Protein AF-A0A1V4RAR6-F1 (afdb_monomer)

Secondary structure (DSSP, 8-state):
-HHHHHHHHHHHHHTT--PPEEEEE-HHHHHHS--TTSSS--GGGG-B---SSTTSS---TTS---SSSS------TTHHHHHHHHHHHHHTT-HHHHHHHHHHTT-SEEEEEEEETTTS-EEEEEEEPPEEEEEE-TTSS-SSS-EEEE-SS---EEEEETT--EEEEEEES-TTTTTTHHHHHHHHHHHTTEEEEEE-SB-TTSSB--SSS--GGGBSS-TTT-SS-HHHHHHHHHHHHHHHHHSS--EEEEEE---SSGGGTTS-S-EEEE---SS-PPP-S--EEEEEEESSSS-EEEEEEEE-------------

Mean predicted aligned error: 9.09 Å

Solvent-accessible surface area (backbone atoms only — not comparable to full-atom values): 18016 Å² total; per-residue (Å²): 107,73,69,56,53,52,49,53,50,51,54,54,56,64,70,65,61,82,70,67,46,75,36,61,35,36,57,66,16,31,45,71,40,75,18,89,63,41,101,67,40,23,50,64,73,25,41,9,29,29,63,69,50,91,82,72,64,52,48,42,100,90,45,57,84,41,69,67,38,30,37,68,56,77,76,55,93,61,45,62,60,54,50,46,48,30,49,53,29,44,76,70,66,39,44,61,59,19,38,52,51,33,58,75,69,66,47,64,55,44,47,33,42,36,36,23,65,77,81,72,46,61,32,41,33,43,38,66,58,62,41,70,88,27,70,44,44,58,91,52,93,59,74,86,73,43,41,76,20,12,20,55,48,26,58,32,40,39,39,38,35,78,80,35,83,32,55,27,35,26,32,21,58,37,38,43,47,16,52,54,20,55,50,48,35,52,49,48,25,60,76,58,33,21,27,28,39,39,36,40,19,29,22,51,41,53,37,52,74,83,66,80,77,79,52,81,94,39,26,68,62,26,60,94,72,31,78,87,30,64,51,47,47,52,49,53,53,50,42,52,49,29,35,66,75,66,73,38,71,57,43,42,40,40,43,43,34,53,54,97,48,89,90,42,74,89,60,66,66,61,47,79,49,82,73,85,90,87,90,75,87,83,73,82,86,72,52,64,54,74,41,70,43,78,77,47,86,76,40,69,42,81,74,47,76,45,68,53,76,86,76,91,79,88,82,91,82,91,83,131

Nearest PDB structures (foldseek):
  2eb0-assembly1_B  TM=3.836E-01  e=2.809E+00  Methanocaldococcus jannaschii DSM 2661
  3vx8-assembly2_D  TM=3.286E-01  e=2.491E+00  Arabidopsis thaliana
  1i0l-assembly1_A  TM=3.648E-01  e=6.130E+00  Trypanosoma cruzi
  8cem-assembly2_B  TM=2.862E-01  e=7.340E+00  Bos taurus

Foldseek 3Di:
DVVVVVVVVVVVVVVPDPDAAEFEFAPLFQCQRPGPRDPDRNLLLQFAAAPQDPPPFDFDPLAAGDHPSAAADQDDDCRLVLLLVLLVCQVVVVQSVSQVSCVVVVAQWGWYFYQHPVVRFTKIKIDGDFDQVGWDPSPDPDCVSIDGTHYHNQLWMKIFGPPQPALEEQEEQACGSQVLQRLVSVVCCVVNSYGMYIYGRYHQRNDFPPPDGDDSCGRPRGVVNHCSGSSNSSVVSSQVVSCVPVVFGYFYFYWGAHDPDPPDPPDQRIDTDTDDDDDDDHDPPWDKDWDWDDPDSNDIDTDDIGIPDPDDPDDDDPPD

Structure (mmCIF, N/CA/C/O backbone):
data_AF-A0A1V4RAR6-F1
#
_entry.id   AF-A0A1V4RAR6-F1
#
loop_
_atom_site.group_PDB
_atom_site.id
_atom_site.type_symbol
_atom_site.label_atom_id
_atom_site.label_alt_id
_atom_site.label_comp_id
_atom_site.label_asym_id
_atom_site.label_entity_id
_atom_site.label_seq_id
_atom_site.pdbx_PDB_ins_code
_atom_site.Cartn_x
_atom_site.Cartn_y
_atom_site.Cartn_z
_atom_site.occupancy
_atom_site.B_iso_or_equiv
_atom_site.auth_seq_id
_atom_site.auth_comp_id
_atom_site.auth_asym_id
_atom_site.auth_atom_id
_atom_site.pdbx_PDB_model_num
ATOM 1 N N . MET A 1 1 ? -11.505 -43.497 30.661 1.00 63.38 1 MET A N 1
ATOM 2 C CA . MET A 1 1 ? -11.070 -43.596 29.249 1.00 63.38 1 MET A CA 1
ATOM 3 C C . MET A 1 1 ? -11.909 -42.731 28.308 1.00 63.38 1 MET A C 1
ATOM 5 O O . MET A 1 1 ? -11.346 -41.787 27.785 1.00 63.38 1 MET A O 1
ATOM 9 N N . LYS A 1 2 ? -13.233 -42.928 28.157 1.00 67.44 2 LYS A N 1
ATOM 10 C CA . LYS A 1 2 ? -14.077 -42.101 27.253 1.00 67.44 2 LYS A CA 1
ATOM 11 C C . LYS A 1 2 ? -13.963 -40.577 27.460 1.00 67.44 2 LYS A C 1
ATOM 13 O O . LYS A 1 2 ? -13.852 -39.844 26.492 1.00 67.44 2 LYS A O 1
ATOM 18 N N . LYS A 1 3 ? -13.920 -40.109 28.714 1.00 75.50 3 LYS A N 1
ATOM 19 C CA . LYS A 1 3 ? -13.769 -38.675 29.042 1.00 75.50 3 LYS A CA 1
ATOM 20 C C . LYS A 1 3 ? -12.404 -38.090 28.643 1.00 75.50 3 LYS A C 1
ATOM 22 O O . LYS A 1 3 ? -12.339 -36.929 28.279 1.00 75.50 3 LYS A O 1
ATOM 27 N N . ILE A 1 4 ? -11.345 -38.902 28.687 1.00 86.44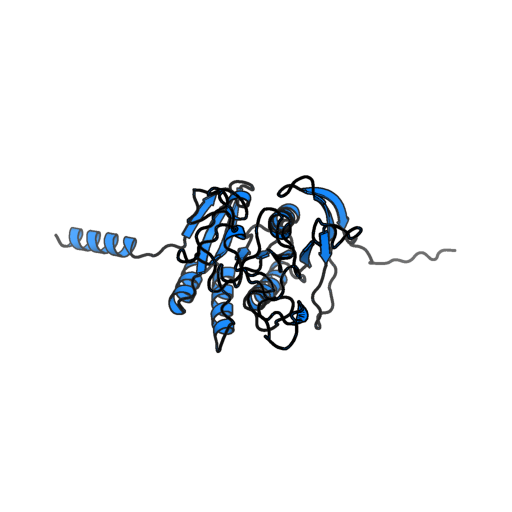 4 ILE A N 1
ATOM 28 C CA . ILE A 1 4 ? -9.986 -38.492 28.297 1.00 86.44 4 ILE A CA 1
ATOM 29 C C . ILE A 1 4 ? -9.900 -38.395 26.772 1.00 86.44 4 ILE A C 1
ATOM 31 O O . ILE A 1 4 ? -9.372 -37.424 26.264 1.00 86.44 4 ILE A O 1
ATOM 35 N N . VAL A 1 5 ? -10.504 -39.341 26.045 1.00 88.25 5 VAL A N 1
ATOM 36 C CA . VAL A 1 5 ? -10.571 -39.298 24.574 1.00 88.25 5 VAL A CA 1
ATOM 37 C C . VAL A 1 5 ? -11.354 -38.078 24.084 1.00 88.25 5 VAL A C 1
ATOM 39 O O . VAL A 1 5 ? -10.894 -37.399 23.180 1.00 88.25 5 VAL A O 1
ATOM 42 N N . ILE A 1 6 ? -12.493 -37.757 24.708 1.00 86.25 6 ILE A N 1
ATOM 43 C CA . ILE A 1 6 ? -13.270 -36.553 24.364 1.00 86.25 6 ILE A CA 1
ATOM 44 C C . ILE A 1 6 ? -12.461 -35.281 24.637 1.00 86.25 6 ILE A C 1
ATOM 46 O O . ILE A 1 6 ? -12.458 -34.391 23.798 1.00 86.25 6 ILE A O 1
ATOM 50 N N . LEU A 1 7 ? -11.743 -35.210 25.764 1.00 85.44 7 LEU A N 1
ATOM 51 C CA . LEU A 1 7 ? -10.870 -34.077 26.080 1.00 85.44 7 LEU A CA 1
ATOM 52 C C . LEU A 1 7 ? -9.723 -33.944 25.067 1.00 85.44 7 LEU A C 1
ATOM 54 O O . LEU A 1 7 ? -9.472 -32.847 24.590 1.00 85.44 7 LEU A O 1
ATOM 58 N N . CYS A 1 8 ? -9.071 -35.048 24.692 1.00 83.31 8 CYS A N 1
ATOM 59 C CA . CYS A 1 8 ? -8.018 -35.042 23.676 1.00 83.31 8 CYS A CA 1
ATOM 60 C C . CYS A 1 8 ? -8.547 -34.624 22.299 1.00 83.31 8 CYS A C 1
ATOM 62 O O . CYS A 1 8 ? -7.871 -33.873 21.613 1.00 83.31 8 CYS A O 1
ATOM 64 N N . ILE A 1 9 ? -9.753 -35.057 21.913 1.00 82.12 9 ILE A N 1
ATOM 65 C CA . ILE A 1 9 ? -10.407 -34.615 20.672 1.00 82.12 9 ILE A CA 1
ATOM 66 C C . ILE A 1 9 ? -10.727 -33.118 20.740 1.00 82.12 9 ILE A C 1
ATOM 68 O O . ILE A 1 9 ? -10.480 -32.414 19.774 1.00 82.12 9 ILE A O 1
ATOM 72 N N . PHE A 1 10 ? -11.222 -32.615 21.873 1.00 78.12 10 PHE A N 1
ATOM 73 C CA . PHE A 1 10 ? -11.519 -31.189 22.035 1.00 78.12 10 PHE A CA 1
ATOM 74 C C . PHE A 1 10 ? -10.255 -30.326 21.953 1.00 78.12 10 PHE A C 1
ATOM 76 O O . PHE A 1 10 ? -10.263 -29.319 21.258 1.00 78.12 10 PHE A O 1
ATOM 83 N N . VAL A 1 11 ? -9.165 -30.758 22.598 1.00 77.06 11 VAL A N 1
ATOM 84 C CA . VAL A 1 11 ? -7.855 -30.087 22.532 1.00 77.06 11 VAL A CA 1
ATOM 85 C C . VAL A 1 11 ? -7.294 -30.120 21.108 1.00 77.06 11 VAL A C 1
ATOM 87 O O . VAL A 1 11 ? -6.803 -29.108 20.626 1.00 77.06 11 VAL A O 1
ATOM 90 N N . PHE A 1 12 ? -7.421 -31.252 20.409 1.00 73.31 12 PHE A N 1
ATOM 91 C CA . PHE A 1 12 ? -6.948 -31.392 19.031 1.00 73.31 12 PHE A CA 1
ATOM 92 C C . PHE A 1 12 ? -7.782 -30.569 18.035 1.00 73.31 12 PHE A C 1
ATOM 94 O O . PHE A 1 12 ? -7.232 -30.005 17.100 1.00 73.31 12 PHE A O 1
ATOM 101 N N . ILE A 1 13 ? -9.097 -30.448 18.248 1.00 65.94 13 ILE A N 1
ATOM 102 C CA . ILE A 1 13 ? -9.969 -29.576 17.445 1.00 65.94 13 ILE A CA 1
ATOM 103 C C . ILE A 1 13 ? -9.662 -28.098 17.726 1.00 65.94 13 ILE A C 1
ATOM 105 O O . ILE A 1 13 ? -9.645 -27.306 16.793 1.00 65.94 13 ILE A O 1
ATOM 109 N N . SER A 1 14 ? -9.356 -27.718 18.973 1.00 60.22 14 SER A N 1
ATOM 110 C CA . SER A 1 14 ? -8.978 -26.333 19.294 1.00 60.22 14 SER A CA 1
ATOM 111 C C . SER A 1 14 ? -7.613 -25.912 18.741 1.00 60.22 14 SER A C 1
ATOM 113 O O . SER A 1 14 ? -7.391 -24.724 18.567 1.00 60.22 14 SER A O 1
ATOM 115 N N . THR A 1 15 ? -6.714 -26.856 18.439 1.00 56.19 15 THR A N 1
ATOM 116 C CA . THR A 1 15 ? -5.425 -26.570 17.776 1.00 56.19 15 THR A CA 1
ATOM 117 C C . THR A 1 15 ? -5.513 -26.542 16.248 1.00 56.19 15 THR A C 1
ATOM 119 O O . THR A 1 15 ? -4.502 -26.317 15.597 1.00 56.19 15 THR A O 1
ATOM 122 N N . LEU A 1 16 ? -6.689 -26.823 15.671 1.00 53.75 16 LEU A N 1
ATOM 123 C CA . LEU A 1 16 ? -6.942 -26.769 14.224 1.00 53.75 16 LEU A CA 1
ATOM 124 C C . LEU A 1 16 ? -7.635 -25.469 13.790 1.00 53.75 16 LEU A C 1
ATOM 126 O O . LEU A 1 16 ? -7.976 -25.333 12.620 1.00 53.75 16 LEU A O 1
ATOM 130 N N . LEU A 1 17 ? -7.868 -24.536 14.715 1.00 54.47 17 LEU A N 1
ATOM 131 C CA . LEU A 1 17 ? -8.288 -23.187 14.359 1.00 54.47 17 LEU A CA 1
ATOM 132 C C . LEU A 1 17 ? -7.044 -22.447 13.865 1.00 54.47 17 LEU A C 1
ATOM 134 O O . LEU A 1 17 ? -6.157 -22.141 14.661 1.00 54.47 17 LEU A O 1
ATOM 138 N N . LEU A 1 18 ? -6.961 -22.230 12.553 1.00 60.19 18 LEU A N 1
ATOM 139 C CA . LEU A 1 18 ? -6.075 -21.212 12.003 1.00 60.19 18 LEU A CA 1
ATOM 140 C C . LEU A 1 18 ? -6.629 -19.877 12.495 1.00 60.19 18 LEU A C 1
ATOM 142 O O . LEU A 1 18 ? -7.780 -19.551 12.223 1.00 60.19 18 LEU A O 1
ATOM 146 N N . ALA A 1 19 ? -5.854 -19.191 13.325 1.00 71.94 19 ALA A N 1
ATOM 147 C CA . ALA A 1 19 ? -6.171 -17.840 13.746 1.00 71.94 19 ALA A CA 1
ATOM 148 C C . ALA A 1 19 ? -5.554 -16.872 12.737 1.00 71.94 19 ALA A C 1
ATOM 150 O O . ALA A 1 19 ? -4.451 -17.122 12.244 1.00 71.94 19 ALA A O 1
ATOM 151 N N . VAL A 1 20 ? -6.256 -15.774 12.465 1.00 90.69 20 VAL A N 1
ATOM 152 C CA . VAL A 1 20 ? -5.690 -14.602 11.786 1.00 90.69 20 VAL A CA 1
ATOM 153 C C . VAL A 1 20 ? -4.388 -14.197 12.476 1.00 90.69 20 VAL A C 1
ATOM 155 O O . VAL A 1 20 ? -4.266 -14.290 13.700 1.00 90.69 20 VAL A O 1
ATOM 158 N N . ILE A 1 21 ? -3.405 -13.777 11.684 1.00 94.88 21 ILE A N 1
ATOM 159 C CA . ILE A 1 21 ? -2.086 -13.407 12.190 1.00 94.88 21 ILE A CA 1
ATOM 160 C C . ILE A 1 21 ? -2.220 -12.167 13.076 1.00 94.88 21 ILE A C 1
ATOM 162 O O . ILE A 1 21 ? -2.864 -11.189 12.699 1.00 94.88 21 ILE A O 1
ATOM 166 N N . GLU A 1 22 ? -1.593 -12.207 14.248 1.00 96.50 22 GLU A N 1
ATOM 167 C CA . GLU A 1 22 ? -1.486 -11.073 15.162 1.00 96.50 22 GLU A CA 1
ATOM 168 C C . GLU A 1 22 ? -0.012 -10.700 15.331 1.00 96.50 22 GLU A C 1
ATOM 170 O O . GLU A 1 22 ? 0.797 -11.528 15.751 1.00 96.50 22 GLU A O 1
ATOM 175 N N . GLU A 1 23 ? 0.330 -9.446 15.044 1.00 97.69 23 GLU A N 1
ATOM 176 C CA . GLU A 1 23 ? 1.684 -8.904 15.194 1.00 97.69 23 GLU A CA 1
ATOM 177 C C . GLU A 1 23 ? 1.678 -7.684 16.117 1.00 97.69 23 GLU A C 1
ATOM 179 O O . GLU A 1 23 ? 0.652 -7.026 16.307 1.00 97.69 23 GLU A O 1
ATOM 184 N N . THR A 1 24 ? 2.804 -7.403 16.774 1.00 98.25 24 THR A N 1
ATOM 185 C CA . THR A 1 24 ? 2.947 -6.237 17.663 1.00 98.25 24 THR A CA 1
ATOM 186 C C . THR A 1 24 ? 4.330 -5.633 17.502 1.00 98.25 24 THR A C 1
ATOM 188 O O . THR A 1 24 ? 5.283 -6.129 18.097 1.00 98.25 24 THR A O 1
ATOM 191 N N . GLU A 1 25 ? 4.422 -4.570 16.713 1.00 98.25 25 GLU A N 1
ATOM 192 C CA . GLU A 1 25 ? 5.669 -3.892 16.357 1.00 98.25 25 GLU A CA 1
ATOM 193 C C . GLU A 1 25 ? 5.405 -2.436 15.951 1.00 98.25 25 GLU A C 1
ATOM 195 O O . GLU A 1 25 ? 4.262 -1.979 15.908 1.00 98.25 25 GLU A O 1
ATOM 200 N N . SER A 1 26 ? 6.471 -1.696 15.658 1.00 98.12 26 SER A N 1
ATOM 201 C CA . SER A 1 26 ? 6.396 -0.359 15.065 1.00 98.12 26 SER A CA 1
ATOM 202 C C . SER A 1 26 ? 5.859 -0.429 13.631 1.00 98.12 26 SER A C 1
ATOM 204 O O . SER A 1 26 ? 6.455 -1.095 12.783 1.00 98.12 26 SER A O 1
ATOM 206 N N . LEU A 1 27 ? 4.774 0.294 13.317 1.00 98.38 27 LEU A N 1
ATOM 207 C CA . LEU A 1 27 ? 4.301 0.423 11.932 1.00 98.38 27 LEU A CA 1
ATOM 208 C C . LEU A 1 27 ? 5.357 1.106 11.054 1.00 98.38 27 LEU A C 1
ATOM 210 O O . LEU A 1 27 ? 5.536 0.730 9.896 1.00 98.38 27 LEU A O 1
ATOM 214 N N . LYS A 1 28 ? 6.082 2.087 11.611 1.00 97.00 28 LYS A N 1
ATOM 215 C CA . LYS A 1 28 ? 7.237 2.702 10.945 1.00 97.00 28 LYS A CA 1
ATOM 216 C C . LYS A 1 28 ? 8.283 1.644 10.574 1.00 97.00 28 LYS A C 1
ATOM 218 O O . LYS A 1 28 ? 8.746 1.636 9.436 1.00 97.00 28 LYS A O 1
ATOM 223 N N . GLY A 1 29 ? 8.640 0.781 11.526 1.00 97.25 29 GLY A N 1
ATOM 224 C CA . GLY A 1 29 ? 9.577 -0.324 11.329 1.00 97.25 29 GLY A CA 1
ATOM 225 C C . GLY A 1 29 ? 9.090 -1.297 10.262 1.00 97.25 29 GLY A C 1
ATOM 226 O O . GLY A 1 29 ? 9.790 -1.542 9.291 1.00 97.25 29 GLY A O 1
ATOM 227 N N . PHE A 1 30 ? 7.845 -1.761 10.360 1.00 98.38 30 PHE A N 1
ATOM 228 C CA . PHE A 1 30 ? 7.286 -2.687 9.377 1.00 98.38 30 PHE A CA 1
ATOM 229 C C . PHE A 1 30 ? 7.291 -2.113 7.954 1.00 98.38 30 PHE A C 1
ATOM 231 O O . PHE A 1 30 ? 7.561 -2.844 7.011 1.00 98.38 30 PHE A O 1
ATOM 238 N N . LEU A 1 31 ? 6.999 -0.821 7.773 1.00 97.56 31 LEU A N 1
ATOM 239 C CA . LEU A 1 31 ? 6.913 -0.235 6.435 1.00 97.56 31 LEU A CA 1
ATOM 240 C C . LEU A 1 31 ? 8.276 0.063 5.797 1.00 97.56 31 LEU A C 1
ATOM 242 O O . LEU A 1 31 ? 8.398 -0.077 4.582 1.00 97.56 31 LEU A O 1
ATOM 246 N N . TYR A 1 32 ? 9.248 0.550 6.574 1.00 94.06 32 TYR A N 1
ATOM 247 C CA . TYR A 1 32 ? 10.513 1.078 6.038 1.00 94.06 32 TYR A CA 1
ATOM 248 C C . TYR A 1 32 ? 11.679 1.061 7.048 1.00 94.06 32 TYR A C 1
ATOM 250 O O . TYR A 1 32 ? 12.513 1.971 7.084 1.00 94.06 32 TYR A O 1
ATOM 258 N N . GLY A 1 33 ? 11.715 0.070 7.936 1.00 93.44 33 GLY A N 1
ATOM 259 C CA . GLY A 1 33 ? 12.775 -0.111 8.924 1.00 93.44 33 GLY A CA 1
ATOM 260 C C . GLY A 1 33 ? 12.787 -1.528 9.495 1.00 93.44 33 GLY A C 1
ATOM 261 O O . GLY A 1 33 ? 12.417 -2.476 8.817 1.00 93.44 33 GLY A O 1
ATOM 262 N N . GLU A 1 34 ? 13.198 -1.667 10.755 1.00 95.12 34 GLU A N 1
A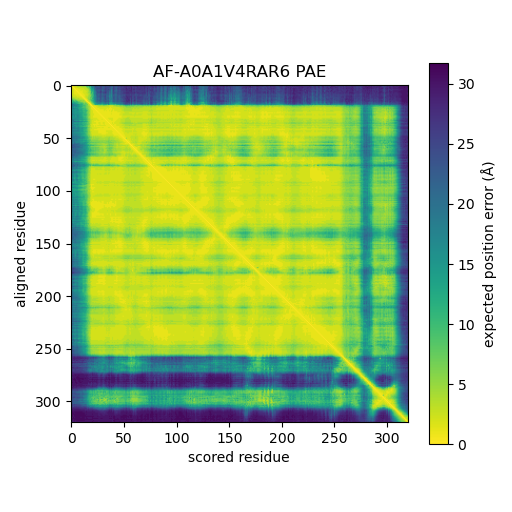TOM 263 C CA . GLU A 1 34 ? 13.245 -2.965 11.438 1.00 95.12 34 GLU A CA 1
ATOM 264 C C . GLU A 1 34 ? 11.993 -3.175 12.306 1.00 95.12 34 GLU A C 1
ATOM 266 O O . GLU A 1 34 ? 11.623 -2.304 13.100 1.00 95.12 34 GLU A O 1
ATOM 271 N N . ALA A 1 35 ? 11.368 -4.344 12.185 1.00 97.25 35 ALA A N 1
ATOM 272 C CA . ALA A 1 35 ? 10.223 -4.801 12.972 1.00 97.25 35 ALA A CA 1
ATOM 273 C C . ALA A 1 35 ? 10.340 -6.322 13.215 1.00 97.25 35 ALA A C 1
ATOM 275 O O . ALA A 1 35 ? 9.585 -7.114 12.652 1.00 97.25 35 ALA A O 1
ATOM 276 N N . PRO A 1 36 ? 11.279 -6.761 14.074 1.00 95.56 36 PRO A N 1
ATOM 277 C CA . PRO A 1 36 ? 11.638 -8.175 14.232 1.00 95.56 36 PRO A CA 1
ATOM 278 C C . PRO A 1 36 ? 10.528 -9.057 14.831 1.00 95.56 36 PRO A C 1
ATOM 280 O O . PRO A 1 36 ? 10.663 -10.282 14.857 1.00 95.56 36 PRO A O 1
ATOM 283 N N . GLY A 1 37 ? 9.462 -8.463 15.373 1.00 93.12 37 GLY A N 1
ATOM 284 C CA . GLY A 1 37 ? 8.249 -9.162 15.795 1.00 93.12 37 GLY A CA 1
ATOM 285 C C . GLY A 1 37 ? 7.257 -9.478 14.668 1.00 93.12 37 GLY A C 1
ATOM 286 O O . GLY A 1 37 ? 6.248 -10.129 14.945 1.00 93.12 37 GLY A O 1
ATOM 287 N N . CYS A 1 38 ? 7.525 -9.041 13.436 1.00 97.25 38 CYS A N 1
ATOM 288 C CA . CYS A 1 38 ? 6.750 -9.369 12.241 1.00 97.25 38 CYS A CA 1
ATOM 289 C C . CYS A 1 38 ? 7.340 -10.575 11.491 1.00 97.25 38 CYS A C 1
ATOM 291 O O . CYS A 1 38 ? 8.500 -10.935 11.679 1.00 97.25 38 CYS A O 1
ATOM 293 N N . GLU A 1 39 ? 6.540 -11.209 10.627 1.00 95.12 39 GLU A N 1
ATOM 294 C CA . GLU A 1 39 ? 7.018 -12.279 9.732 1.00 95.12 39 GLU A CA 1
ATOM 295 C C . GLU A 1 39 ? 8.143 -11.797 8.798 1.00 95.12 39 GLU A C 1
ATOM 297 O O . GLU A 1 39 ? 9.088 -12.539 8.531 1.00 95.12 39 GLU A O 1
ATOM 302 N N . TYR A 1 40 ? 8.044 -10.543 8.357 1.00 96.69 40 TYR A N 1
ATOM 303 C CA . TYR A 1 40 ? 9.069 -9.769 7.663 1.00 96.69 40 TYR A CA 1
ATOM 304 C C . TYR A 1 40 ? 8.881 -8.283 8.010 1.00 96.69 40 TYR A C 1
ATOM 306 O O . TYR A 1 40 ? 7.801 -7.880 8.457 1.00 96.69 40 TYR A O 1
ATOM 314 N N . ASP A 1 41 ? 9.918 -7.477 7.823 1.00 96.44 41 ASP A N 1
ATOM 315 C CA . ASP A 1 41 ? 9.907 -6.033 8.044 1.00 96.44 41 ASP A CA 1
ATOM 316 C C . ASP A 1 41 ? 10.342 -5.284 6.783 1.00 96.44 41 ASP A C 1
ATOM 318 O O . ASP A 1 41 ? 10.361 -5.868 5.705 1.00 96.44 41 ASP A O 1
ATOM 322 N N . ASN A 1 42 ? 10.557 -3.971 6.889 1.00 94.44 42 ASN A N 1
ATOM 323 C CA . ASN A 1 42 ? 10.942 -3.124 5.766 1.00 94.44 42 ASN A CA 1
ATOM 324 C C . ASN A 1 42 ? 10.123 -3.365 4.482 1.00 94.44 42 ASN A C 1
ATOM 326 O O . ASN A 1 42 ? 10.671 -3.499 3.401 1.00 94.44 42 ASN A O 1
ATOM 330 N N . TRP A 1 43 ? 8.792 -3.404 4.579 1.00 97.00 43 TRP A N 1
ATOM 331 C CA . TRP A 1 43 ? 7.888 -3.756 3.478 1.00 97.00 43 TRP A CA 1
ATOM 332 C C . TRP A 1 43 ? 8.245 -3.104 2.132 1.00 97.00 43 TRP A C 1
ATOM 334 O O . TRP A 1 43 ? 8.087 -3.731 1.083 1.00 97.00 43 TRP A O 1
ATOM 344 N N . MET A 1 44 ? 8.713 -1.851 2.152 1.00 93.88 44 MET A N 1
ATOM 345 C CA . MET A 1 44 ? 9.089 -1.129 0.940 1.00 93.88 44 MET A CA 1
ATOM 346 C C . MET A 1 44 ? 10.285 -1.724 0.186 1.00 93.88 44 MET A C 1
ATOM 348 O O . MET A 1 44 ? 10.377 -1.501 -1.015 1.00 93.88 44 MET A O 1
ATOM 352 N N . SER A 1 45 ? 11.179 -2.468 0.835 1.00 93.00 45 SER A N 1
ATOM 353 C CA . SER A 1 45 ? 12.302 -3.106 0.147 1.00 93.00 45 SER A CA 1
ATOM 354 C C . SER A 1 45 ? 11.893 -4.358 -0.625 1.00 93.00 45 SER A C 1
ATOM 356 O O . SER A 1 45 ? 12.643 -4.806 -1.471 1.00 93.00 45 SER A O 1
ATOM 358 N N . HIS A 1 46 ? 10.685 -4.889 -0.421 1.00 95.69 46 HIS A N 1
ATOM 359 C CA . HIS A 1 46 ? 10.176 -6.057 -1.154 1.00 95.69 46 HIS A CA 1
ATOM 360 C C . HIS A 1 46 ? 9.332 -5.694 -2.390 1.00 95.69 46 HIS A C 1
ATOM 362 O O . HIS A 1 46 ? 8.739 -6.573 -3.026 1.00 95.69 46 HIS A O 1
ATOM 368 N N . ILE A 1 47 ? 9.214 -4.400 -2.707 1.00 95.50 47 ILE A N 1
ATOM 369 C CA . ILE A 1 47 ? 8.421 -3.914 -3.839 1.00 95.50 47 ILE A CA 1
ATOM 370 C C . ILE A 1 47 ? 8.979 -4.467 -5.152 1.00 95.50 47 ILE A C 1
ATOM 372 O O . ILE A 1 47 ? 10.181 -4.476 -5.376 1.00 95.50 47 ILE A O 1
ATOM 376 N N . ALA A 1 48 ? 8.087 -4.891 -6.050 1.00 95.62 48 ALA A N 1
ATOM 377 C CA . ALA A 1 48 ? 8.505 -5.383 -7.354 1.00 95.62 48 ALA A CA 1
ATOM 378 C C . ALA A 1 48 ? 9.095 -4.263 -8.228 1.00 95.62 48 ALA A C 1
ATOM 380 O O . ALA A 1 48 ? 8.486 -3.197 -8.400 1.00 95.62 48 ALA A O 1
ATOM 381 N N . GLU A 1 49 ? 10.227 -4.557 -8.861 1.00 93.25 49 GLU A N 1
ATOM 382 C CA . GLU A 1 49 ? 11.002 -3.654 -9.704 1.00 93.25 49 GLU A CA 1
ATOM 383 C C . GLU A 1 49 ? 11.085 -4.101 -11.161 1.00 93.25 49 GLU A C 1
ATOM 385 O O . GLU A 1 49 ? 11.001 -5.282 -11.505 1.00 93.25 49 GLU A O 1
ATOM 390 N N . GLY A 1 50 ? 11.231 -3.121 -12.048 1.00 90.88 50 GLY A N 1
ATOM 391 C CA . GLY A 1 50 ? 11.424 -3.369 -13.467 1.00 90.88 50 GLY A CA 1
ATOM 392 C C . GLY A 1 50 ? 12.195 -2.240 -14.117 1.00 90.88 50 GLY A C 1
ATOM 393 O O . GLY A 1 50 ? 12.151 -1.100 -13.651 1.00 90.88 50 GLY A O 1
ATOM 394 N N . LEU A 1 51 ? 12.865 -2.546 -15.227 1.00 92.00 51 LEU A N 1
ATOM 395 C CA . LEU A 1 51 ? 13.712 -1.596 -15.950 1.00 92.00 51 LEU A CA 1
ATOM 396 C C . LEU A 1 51 ? 13.354 -1.579 -17.443 1.00 92.00 51 LEU A C 1
ATOM 398 O O . LEU A 1 51 ? 14.020 -2.184 -18.285 1.00 92.00 51 LEU A O 1
ATOM 402 N N . ALA A 1 52 ? 12.299 -0.845 -17.800 1.00 91.75 52 ALA A N 1
ATOM 403 C CA . ALA A 1 52 ? 11.831 -0.737 -19.180 1.00 91.75 52 ALA A CA 1
ATOM 404 C C . ALA A 1 52 ? 12.675 0.248 -20.008 1.00 91.75 52 ALA A C 1
ATOM 406 O O . ALA A 1 52 ? 12.903 0.037 -21.204 1.00 91.75 52 ALA A O 1
ATOM 407 N N . SER A 1 53 ? 13.130 1.345 -19.397 1.00 90.50 53 SER A N 1
ATOM 408 C CA . SER A 1 53 ? 14.010 2.330 -20.022 1.00 90.50 53 SER A CA 1
ATOM 409 C C . SER A 1 53 ? 14.995 2.899 -18.998 1.00 90.50 53 SER A C 1
ATOM 411 O O . SER A 1 53 ? 14.607 3.757 -18.208 1.00 90.50 53 SER A O 1
ATOM 413 N N . PRO A 1 54 ? 16.290 2.533 -19.066 1.00 88.62 54 PRO A N 1
ATOM 414 C CA . PRO A 1 54 ? 17.289 2.991 -18.106 1.00 88.62 54 PRO A CA 1
ATOM 415 C C . PRO A 1 54 ? 17.302 4.510 -17.904 1.00 88.62 54 PRO A C 1
ATOM 417 O O . PRO A 1 54 ? 17.459 5.272 -18.863 1.00 88.62 54 PRO A O 1
ATOM 420 N N . GLY A 1 55 ? 17.155 4.934 -16.646 1.00 83.69 55 GLY A N 1
ATOM 421 C CA . GLY A 1 55 ? 17.152 6.341 -16.241 1.00 83.69 55 GLY A CA 1
ATOM 422 C C . GLY A 1 55 ? 15.890 7.119 -16.623 1.00 83.69 55 GLY A C 1
ATOM 423 O O . GLY A 1 55 ? 15.937 8.348 -16.651 1.00 83.69 55 GLY A O 1
ATOM 424 N N . TYR A 1 56 ? 14.793 6.437 -16.974 1.00 86.50 56 TYR A N 1
ATOM 425 C CA . TYR A 1 56 ? 13.506 7.091 -17.211 1.00 86.50 56 TYR A CA 1
ATOM 426 C C . TYR A 1 56 ? 12.841 7.496 -15.891 1.00 86.50 56 TYR A C 1
ATOM 428 O O . TYR A 1 56 ? 12.469 8.660 -15.741 1.00 86.50 56 TYR A O 1
ATOM 436 N N . ASN A 1 57 ? 12.705 6.553 -14.956 1.00 83.75 57 ASN A N 1
ATOM 437 C CA . ASN A 1 57 ? 12.302 6.824 -13.5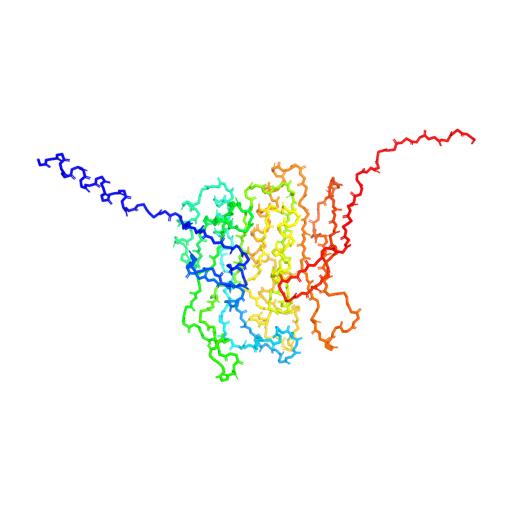79 1.00 83.75 57 ASN A CA 1
ATOM 438 C C . ASN A 1 57 ? 13.533 6.804 -12.672 1.00 83.75 57 ASN A C 1
ATOM 440 O O . ASN A 1 57 ? 14.511 6.116 -12.968 1.00 83.75 57 ASN A O 1
ATOM 444 N N . SER A 1 58 ? 13.496 7.579 -11.590 1.00 78.25 58 SER A N 1
ATOM 445 C CA . SER A 1 58 ? 14.593 7.627 -10.624 1.00 78.25 58 SER A CA 1
ATOM 446 C C . SER A 1 58 ? 14.159 6.931 -9.343 1.00 78.25 58 SER A C 1
ATOM 448 O O . SER A 1 58 ? 13.195 7.355 -8.714 1.00 78.25 58 SER A O 1
ATOM 450 N N . TYR A 1 59 ? 14.884 5.888 -8.959 1.00 85.06 59 TYR A N 1
ATOM 451 C CA . TYR A 1 59 ? 14.703 5.221 -7.673 1.00 85.06 59 TYR A CA 1
ATOM 452 C C . TYR A 1 59 ? 15.513 5.940 -6.590 1.00 85.06 59 TYR A C 1
ATOM 454 O O . TYR A 1 59 ? 16.176 6.957 -6.855 1.00 85.06 59 TYR A O 1
ATOM 462 N N . ALA A 1 60 ? 15.437 5.445 -5.356 1.00 80.12 60 ALA A N 1
ATOM 463 C CA . ALA A 1 60 ? 16.199 6.026 -4.267 1.00 80.12 60 ALA A CA 1
ATOM 464 C C . ALA A 1 60 ? 17.713 5.956 -4.556 1.00 80.12 60 ALA A C 1
ATOM 466 O O . ALA A 1 60 ? 18.189 4.990 -5.135 1.00 80.12 60 ALA A O 1
ATOM 467 N N . PRO A 1 61 ? 18.532 6.937 -4.140 1.00 78.94 61 PRO A N 1
ATOM 468 C CA . PRO A 1 61 ? 19.979 6.894 -4.381 1.00 78.94 61 PRO A CA 1
ATOM 469 C C . PRO A 1 61 ? 20.719 5.679 -3.795 1.00 78.94 61 PRO A C 1
ATOM 471 O O . PRO A 1 61 ? 21.854 5.420 -4.194 1.00 78.94 61 PRO A O 1
ATOM 474 N N . TRP A 1 62 ? 20.114 5.008 -2.816 1.00 77.56 62 TRP A N 1
ATOM 475 C CA . TRP A 1 62 ? 20.621 3.812 -2.138 1.00 77.56 62 TRP A CA 1
ATOM 476 C C . TRP A 1 62 ? 19.992 2.515 -2.655 1.00 77.56 62 TRP A C 1
ATOM 478 O O . TRP A 1 62 ? 20.350 1.455 -2.164 1.00 77.56 62 TRP A O 1
ATOM 488 N N . ASP A 1 63 ? 19.073 2.614 -3.611 1.00 80.81 63 ASP A N 1
ATOM 489 C CA . ASP A 1 63 ? 18.330 1.497 -4.174 1.00 80.81 63 ASP A CA 1
ATOM 490 C C . ASP A 1 63 ? 18.469 1.529 -5.695 1.00 80.81 63 ASP A C 1
ATOM 492 O O . ASP A 1 63 ? 18.067 2.478 -6.386 1.00 80.81 63 ASP A O 1
ATOM 496 N N . ARG A 1 64 ? 19.156 0.532 -6.233 1.00 85.00 64 ARG A N 1
ATOM 497 C CA . ARG A 1 64 ? 19.427 0.488 -7.654 1.00 85.00 64 ARG A CA 1
ATOM 498 C C . ARG A 1 64 ? 18.276 -0.229 -8.332 1.00 85.00 64 ARG A C 1
ATOM 500 O O . ARG A 1 64 ? 18.245 -1.440 -8.313 1.00 85.00 64 ARG A O 1
ATOM 507 N N . GLN A 1 65 ? 17.498 0.512 -9.119 1.00 87.69 65 GLN A N 1
ATOM 508 C CA . GLN A 1 65 ? 16.487 -0.076 -10.001 1.00 87.69 65 GLN A CA 1
ATOM 509 C C . GLN A 1 65 ? 17.046 -1.260 -10.813 1.00 87.69 65 GLN A C 1
ATOM 511 O O . GLN A 1 65 ? 17.898 -1.076 -11.703 1.00 87.69 65 GLN A O 1
ATOM 516 N N . LEU A 1 66 ? 16.528 -2.454 -10.540 1.00 84.19 66 LEU A N 1
ATOM 517 C CA . LEU A 1 66 ? 16.846 -3.683 -11.255 1.00 84.19 66 LEU A CA 1
ATOM 518 C C . LEU A 1 66 ? 15.658 -4.188 -12.080 1.00 84.19 66 LEU A C 1
ATOM 520 O O . LEU A 1 66 ? 14.513 -3.762 -11.946 1.00 84.19 66 LEU A O 1
ATOM 524 N N . ASP A 1 67 ? 15.966 -5.084 -13.017 1.00 87.44 67 ASP A N 1
ATOM 525 C CA . ASP A 1 67 ? 14.958 -5.826 -13.771 1.00 87.44 67 ASP A CA 1
ATOM 526 C C . ASP A 1 67 ? 14.861 -7.238 -13.195 1.00 87.44 67 ASP A C 1
ATOM 528 O O . ASP A 1 67 ? 15.854 -7.971 -13.197 1.00 87.44 67 ASP A O 1
ATOM 532 N N . GLY A 1 68 ? 13.671 -7.629 -12.735 1.00 86.56 68 GLY A N 1
ATOM 533 C CA . GLY A 1 68 ? 13.403 -8.991 -12.265 1.00 86.56 68 GLY A CA 1
ATOM 534 C C . GLY A 1 68 ? 13.558 -9.225 -10.761 1.00 86.56 68 GLY A C 1
ATOM 535 O O . GLY A 1 68 ? 13.686 -10.383 -10.357 1.00 86.56 68 GLY A O 1
ATOM 536 N N . PHE A 1 69 ? 13.530 -8.172 -9.942 1.00 94.38 69 PHE A N 1
ATOM 537 C CA . PHE A 1 69 ? 13.307 -8.298 -8.504 1.00 94.38 69 PHE A CA 1
ATOM 538 C C . PHE A 1 69 ? 11.801 -8.190 -8.223 1.00 94.38 69 PHE A C 1
ATOM 540 O O . PHE A 1 69 ? 11.207 -7.125 -8.350 1.00 94.38 69 PHE A O 1
ATOM 547 N N . GLY A 1 70 ? 11.156 -9.322 -7.938 1.00 96.31 70 GLY A N 1
ATOM 548 C CA . GLY A 1 70 ? 9.697 -9.425 -7.888 1.00 96.31 70 GLY A CA 1
ATOM 549 C C . GLY A 1 70 ? 9.036 -9.502 -9.268 1.00 96.31 70 GLY A C 1
ATOM 550 O O . GLY A 1 70 ? 9.688 -9.592 -10.312 1.00 96.31 70 GLY A O 1
ATOM 551 N N . ASN A 1 71 ? 7.706 -9.497 -9.268 1.00 96.69 71 ASN A N 1
ATOM 552 C CA . ASN A 1 71 ? 6.865 -9.548 -10.460 1.00 96.69 71 ASN A CA 1
ATOM 553 C C . ASN A 1 71 ? 5.539 -8.803 -10.217 1.00 96.69 71 ASN A C 1
ATOM 555 O O . ASN A 1 71 ? 5.275 -8.321 -9.123 1.00 96.69 71 ASN A O 1
ATOM 559 N N . TYR A 1 72 ? 4.695 -8.689 -11.243 1.00 96.94 72 TYR A N 1
ATOM 560 C CA . TYR A 1 72 ? 3.325 -8.206 -11.107 1.00 96.94 72 TYR A CA 1
ATOM 561 C C . TYR A 1 72 ? 2.347 -9.146 -11.811 1.00 96.94 72 TYR A C 1
ATOM 563 O O . TYR A 1 72 ? 2.395 -9.324 -13.035 1.00 96.94 72 TYR A O 1
ATOM 571 N N . GLU A 1 73 ? 1.409 -9.705 -11.049 1.00 96.94 73 GLU A N 1
ATOM 572 C CA . GLU A 1 73 ? 0.353 -10.553 -11.595 1.00 96.94 73 GLU A CA 1
ATOM 573 C C . GLU A 1 73 ? -0.790 -9.678 -12.114 1.00 96.94 73 GLU A C 1
ATOM 575 O O . GLU A 1 73 ? -1.565 -9.107 -11.346 1.00 96.94 73 GLU A O 1
ATOM 580 N N . ILE A 1 74 ? -0.940 -9.584 -13.436 1.00 95.38 74 ILE A N 1
ATOM 581 C CA . ILE A 1 74 ? -2.072 -8.868 -14.036 1.00 95.38 74 ILE A CA 1
ATOM 582 C C . ILE A 1 74 ? -3.364 -9.625 -13.686 1.00 95.38 74 ILE A C 1
ATOM 584 O O . ILE A 1 74 ? -3.494 -10.781 -14.093 1.00 95.38 74 ILE A O 1
ATOM 588 N N . PRO A 1 75 ? -4.352 -9.006 -13.012 1.00 93.50 75 PRO A N 1
ATOM 589 C CA . PRO A 1 75 ? -5.600 -9.682 -12.668 1.00 93.50 75 PRO A CA 1
ATOM 590 C C . PRO A 1 75 ? -6.322 -10.226 -13.911 1.00 93.50 75 PRO A C 1
ATOM 592 O O . PRO A 1 75 ? -6.535 -9.503 -14.885 1.00 93.50 75 PRO A O 1
ATOM 595 N N . GLN A 1 76 ? -6.738 -11.497 -13.883 1.00 88.75 76 GLN A N 1
ATOM 596 C CA . GLN A 1 76 ? -7.437 -12.154 -14.998 1.00 88.75 76 GLN A CA 1
ATOM 597 C C . GLN A 1 76 ? -8.790 -12.727 -14.569 1.00 88.75 76 GLN A C 1
ATOM 599 O O . GLN A 1 76 ? -8.995 -13.092 -13.415 1.00 88.75 76 GLN A O 1
ATOM 604 N N . GLY A 1 77 ? -9.718 -12.867 -15.520 1.00 89.25 77 GLY A N 1
ATOM 605 C CA . GLY A 1 77 ? -11.005 -13.527 -15.283 1.00 89.25 77 GLY A CA 1
ATOM 606 C C . GLY A 1 77 ? -11.777 -12.918 -14.108 1.00 89.25 77 GLY A C 1
ATOM 607 O O . GLY A 1 77 ? -12.039 -11.719 -14.093 1.00 89.25 77 GLY A O 1
ATOM 608 N N . ASP A 1 78 ? -12.126 -13.753 -13.128 1.00 94.81 78 ASP A N 1
ATOM 609 C CA . ASP A 1 78 ? -12.900 -13.355 -11.947 1.00 94.81 78 ASP A CA 1
ATOM 610 C C . ASP A 1 78 ? -12.024 -12.872 -10.768 1.00 94.81 78 ASP A C 1
ATOM 612 O O . ASP A 1 78 ? -12.559 -12.603 -9.692 1.00 94.81 78 ASP A O 1
ATOM 616 N N . THR A 1 79 ? -10.699 -12.715 -10.936 1.00 97.25 79 THR A N 1
ATOM 617 C CA . THR A 1 79 ? -9.775 -12.317 -9.850 1.00 97.25 79 THR A CA 1
ATOM 618 C C . THR A 1 79 ? -10.232 -11.053 -9.123 1.00 97.25 79 THR A C 1
ATOM 620 O O . THR A 1 79 ? -10.301 -11.048 -7.897 1.00 97.25 79 THR A O 1
ATOM 623 N N . LEU A 1 80 ? -10.631 -10.005 -9.852 1.00 97.00 80 LEU A N 1
ATOM 624 C CA . LEU A 1 80 ? -11.112 -8.757 -9.242 1.00 97.00 80 LEU A CA 1
ATOM 625 C C . LEU A 1 80 ? -12.415 -8.949 -8.448 1.00 97.00 80 LEU A C 1
ATOM 627 O O . LEU A 1 80 ? -12.631 -8.286 -7.435 1.00 97.00 80 LEU A O 1
ATOM 631 N N . VAL A 1 81 ? -13.276 -9.879 -8.873 1.00 97.50 81 VAL A N 1
ATOM 632 C CA . VAL A 1 81 ? -14.523 -10.212 -8.167 1.00 97.50 81 VAL A CA 1
ATOM 633 C C . VAL A 1 81 ? -14.223 -10.966 -6.876 1.00 97.50 81 VAL A C 1
ATOM 635 O O . VAL A 1 81 ? -14.822 -10.663 -5.844 1.00 97.50 81 VAL A O 1
ATOM 638 N N . PHE A 1 82 ? -13.309 -11.938 -6.917 1.00 98.00 82 PHE A N 1
ATOM 639 C CA . PHE A 1 82 ? -12.887 -12.677 -5.726 1.00 98.00 82 PHE A CA 1
ATOM 640 C C . PHE A 1 82 ? -12.186 -11.763 -4.729 1.00 98.00 82 PHE A C 1
ATOM 642 O O . PHE A 1 82 ? -12.550 -11.756 -3.555 1.00 98.00 82 PHE A O 1
ATOM 649 N N . TRP A 1 83 ? -11.280 -10.912 -5.210 1.00 98.44 83 TRP A N 1
ATOM 650 C CA . TRP A 1 83 ? -10.630 -9.913 -4.377 1.00 98.44 83 TRP A CA 1
ATOM 651 C C . TRP A 1 83 ? -11.631 -8.944 -3.743 1.00 98.44 83 TRP A C 1
ATOM 653 O O . TRP A 1 83 ? -11.580 -8.689 -2.545 1.00 98.44 83 TRP A O 1
ATOM 663 N N . GLY A 1 84 ? -12.619 -8.470 -4.506 1.00 98.31 84 GLY A N 1
ATOM 664 C CA . GLY A 1 84 ? -13.676 -7.613 -3.969 1.00 98.31 84 GLY A CA 1
ATOM 665 C C . GLY A 1 84 ? -14.458 -8.250 -2.813 1.00 98.31 84 GLY A C 1
ATOM 666 O O . GLY A 1 84 ? -14.851 -7.533 -1.895 1.00 98.31 84 GLY A O 1
ATOM 667 N N . ARG A 1 85 ? -14.651 -9.578 -2.822 1.00 98.31 85 ARG A N 1
ATOM 668 C CA . ARG A 1 85 ? -15.291 -10.314 -1.714 1.00 98.31 85 ARG A CA 1
ATOM 669 C C . ARG A 1 85 ? -14.389 -10.417 -0.488 1.00 98.31 85 ARG A C 1
ATOM 671 O O . ARG A 1 85 ? -14.875 -10.183 0.611 1.00 98.31 85 ARG A O 1
ATOM 678 N N . ILE A 1 86 ? -13.098 -10.695 -0.688 1.00 98.75 86 ILE A N 1
ATOM 679 C CA . ILE A 1 86 ? -12.092 -10.694 0.388 1.00 98.75 86 ILE A CA 1
ATOM 680 C C . ILE A 1 86 ? -12.097 -9.338 1.098 1.00 98.75 86 ILE A C 1
ATOM 682 O O . ILE A 1 86 ? -12.134 -9.275 2.324 1.00 98.75 86 ILE A O 1
ATOM 686 N N . VAL A 1 87 ? -12.130 -8.244 0.332 1.00 98.75 87 VAL A N 1
ATOM 687 C CA . VAL A 1 87 ? -12.183 -6.890 0.894 1.00 98.75 87 VAL A CA 1
ATOM 688 C C . VAL A 1 87 ? -13.496 -6.643 1.648 1.00 98.75 87 VAL A C 1
ATOM 690 O O . VAL A 1 87 ? -13.462 -6.077 2.736 1.00 98.75 87 VAL A O 1
ATOM 693 N N . ASP A 1 88 ? -14.647 -7.090 1.133 1.00 98.69 88 ASP A N 1
ATOM 694 C CA . ASP A 1 88 ? -15.928 -6.979 1.852 1.00 98.69 88 ASP A CA 1
ATOM 695 C C . ASP A 1 88 ? -15.891 -7.724 3.207 1.00 98.69 88 ASP A C 1
ATOM 697 O O . ASP A 1 88 ? -16.325 -7.190 4.232 1.00 98.69 88 ASP A O 1
ATOM 701 N N . GLU A 1 89 ? -15.344 -8.942 3.233 1.00 98.56 89 GLU A N 1
ATOM 702 C CA . GLU A 1 89 ? -15.172 -9.750 4.448 1.00 98.56 89 GLU A CA 1
ATOM 703 C C . GLU A 1 89 ? -14.226 -9.060 5.442 1.00 98.56 89 GLU A C 1
ATOM 705 O O . GLU A 1 89 ? -14.600 -8.853 6.603 1.00 98.56 89 GLU A O 1
ATOM 710 N N . PHE A 1 90 ? -13.070 -8.597 4.961 1.00 98.62 90 PHE A N 1
ATOM 711 C CA . PHE A 1 90 ? -12.065 -7.852 5.720 1.00 98.62 90 PHE A CA 1
ATOM 712 C C . PHE A 1 90 ? -12.646 -6.592 6.381 1.00 98.62 90 PHE A C 1
ATOM 714 O O . PHE A 1 90 ? -12.521 -6.403 7.593 1.00 98.62 90 PHE A O 1
ATOM 721 N N . LEU A 1 91 ? -13.355 -5.759 5.613 1.00 98.44 91 LEU A N 1
ATOM 722 C CA . LEU A 1 91 ? -13.963 -4.519 6.107 1.00 98.44 91 LEU A CA 1
ATOM 723 C C . LEU A 1 91 ? -15.105 -4.766 7.097 1.00 98.44 91 LEU A C 1
ATOM 725 O O . LEU A 1 91 ? -15.331 -3.956 7.995 1.00 98.44 91 LEU A O 1
ATOM 729 N N . SER A 1 92 ? -15.814 -5.890 6.964 1.00 97.00 92 SER A N 1
ATOM 730 C CA . SER A 1 92 ? -16.876 -6.288 7.896 1.00 97.00 92 SER A CA 1
ATOM 731 C C . SER A 1 92 ? -16.359 -6.875 9.218 1.00 97.00 92 SER A C 1
ATOM 733 O O . SER A 1 92 ? -17.161 -7.234 10.082 1.00 97.00 92 SER A O 1
ATOM 735 N N . GLY A 1 93 ? -15.035 -6.990 9.383 1.00 95.81 93 GLY A N 1
ATOM 736 C CA . GLY A 1 93 ? -14.399 -7.615 10.544 1.00 95.81 93 GLY A CA 1
ATOM 737 C C . GLY A 1 93 ? -14.484 -9.144 10.549 1.00 95.81 93 GLY A C 1
ATOM 738 O O . GLY A 1 93 ? -14.153 -9.769 11.554 1.00 95.81 93 GLY A O 1
ATOM 739 N N . GLN A 1 94 ? -14.910 -9.765 9.444 1.00 96.88 94 GLN A N 1
ATOM 740 C CA . GLN A 1 94 ? -14.914 -11.219 9.263 1.00 96.88 94 GLN A CA 1
ATOM 741 C C . GLN A 1 94 ? -13.529 -11.683 8.793 1.00 96.88 94 GLN A C 1
ATOM 743 O O . GLN A 1 94 ? -13.374 -12.203 7.693 1.00 96.88 94 GLN A O 1
ATOM 748 N N . LEU A 1 95 ? -12.512 -11.447 9.624 1.00 97.62 95 LEU A N 1
ATOM 749 C CA . LEU A 1 95 ? -11.108 -11.625 9.246 1.00 97.62 95 LEU A CA 1
ATOM 750 C C . LEU A 1 95 ? -10.749 -13.083 8.930 1.00 97.62 95 LEU A C 1
ATOM 752 O O . LEU A 1 95 ? -10.048 -13.324 7.954 1.00 97.62 95 LEU A O 1
ATOM 756 N N . ASP A 1 96 ? -11.287 -14.045 9.688 1.00 96.19 96 ASP A N 1
ATOM 757 C CA . ASP A 1 96 ? -11.099 -15.474 9.394 1.00 96.19 96 ASP A CA 1
ATOM 758 C C . ASP A 1 96 ? -11.689 -15.838 8.021 1.00 96.19 96 ASP A C 1
ATOM 760 O O . ASP A 1 96 ? -11.067 -16.554 7.247 1.00 96.19 96 ASP A O 1
ATOM 764 N N . ALA A 1 97 ? -12.864 -15.292 7.678 1.00 96.94 97 ALA A N 1
ATOM 765 C CA . ALA A 1 97 ? -13.492 -15.535 6.378 1.00 96.94 97 ALA A CA 1
ATOM 766 C C . ALA A 1 97 ? -12.692 -14.897 5.235 1.00 96.94 97 ALA A C 1
ATOM 768 O O . ALA A 1 97 ? -12.521 -15.518 4.190 1.00 96.94 97 ALA A O 1
ATOM 769 N N . ALA A 1 98 ? -12.159 -13.690 5.454 1.00 98.31 98 ALA A N 1
ATOM 770 C CA . ALA A 1 98 ? -11.278 -13.041 4.494 1.00 98.31 98 ALA A CA 1
ATOM 771 C C . ALA A 1 98 ? -10.007 -13.876 4.253 1.00 98.31 98 ALA A C 1
ATOM 773 O O . ALA A 1 98 ? -9.620 -14.056 3.099 1.00 98.31 98 ALA A O 1
ATOM 774 N N . GLN A 1 99 ? -9.401 -14.438 5.309 1.00 98.00 99 GLN A N 1
ATOM 775 C CA . GLN A 1 99 ? -8.254 -15.340 5.174 1.00 98.00 99 GLN A CA 1
ATOM 776 C C . GLN A 1 99 ? -8.636 -16.642 4.452 1.00 98.00 99 GLN A C 1
ATOM 778 O O . GLN A 1 99 ? -7.955 -17.028 3.506 1.00 98.00 99 GLN A O 1
ATOM 783 N N . ASP A 1 100 ? -9.760 -17.272 4.809 1.00 96.69 100 ASP A N 1
ATOM 784 C CA . ASP A 1 100 ? -10.266 -18.467 4.120 1.00 96.69 100 ASP A CA 1
ATOM 785 C C . ASP A 1 100 ? -10.485 -18.203 2.615 1.00 96.69 100 ASP A C 1
ATOM 787 O O . ASP A 1 100 ? -10.180 -19.048 1.768 1.00 96.69 100 ASP A O 1
ATOM 791 N N . SER A 1 101 ? -11.007 -17.024 2.261 1.00 97.75 101 SER A N 1
ATOM 792 C CA . SER A 1 101 ? -11.219 -16.601 0.875 1.00 97.75 101 SER A CA 1
ATOM 793 C C . SER A 1 101 ? -9.908 -16.348 0.127 1.00 97.75 101 SER A C 1
ATOM 795 O O . SER A 1 101 ? -9.826 -16.677 -1.060 1.00 97.75 101 SER A O 1
ATOM 797 N N . ILE A 1 102 ? -8.889 -15.792 0.788 1.00 98.06 102 ILE A N 1
ATOM 798 C CA . ILE A 1 102 ? -7.534 -15.646 0.236 1.00 98.06 102 ILE A CA 1
ATOM 799 C C . ILE A 1 102 ? -6.942 -17.027 -0.071 1.00 98.06 102 ILE A C 1
ATOM 801 O O . ILE A 1 102 ? -6.553 -17.293 -1.213 1.00 98.06 102 ILE A O 1
ATOM 805 N N . ASP A 1 103 ? -6.975 -17.933 0.908 1.00 96.94 103 ASP A N 1
ATOM 806 C CA . ASP A 1 103 ? -6.423 -19.285 0.804 1.00 96.94 103 ASP A CA 1
ATOM 807 C C . ASP A 1 103 ? -7.122 -20.094 -0.300 1.00 96.94 103 ASP A C 1
ATOM 809 O O . ASP A 1 103 ? -6.477 -20.780 -1.100 1.00 96.94 103 ASP A O 1
ATOM 813 N N . ALA A 1 104 ? -8.451 -19.972 -0.403 1.00 96.62 104 ALA A N 1
ATOM 814 C CA . ALA A 1 104 ? -9.259 -20.662 -1.408 1.00 96.62 104 ALA A CA 1
ATOM 815 C C . ALA A 1 104 ? -8.890 -20.292 -2.854 1.00 96.62 104 ALA A C 1
ATOM 817 O O . ALA A 1 104 ? -9.094 -21.106 -3.760 1.00 96.62 104 ALA A O 1
ATOM 818 N N . HIS A 1 105 ? -8.348 -19.092 -3.072 1.00 95.94 105 HIS A N 1
ATOM 819 C CA . HIS A 1 105 ? -7.886 -18.626 -4.381 1.00 95.94 105 HIS A CA 1
ATOM 820 C C . HIS A 1 105 ? -6.361 -18.654 -4.519 1.00 95.94 105 HIS A C 1
ATOM 822 O O . HIS A 1 105 ? -5.849 -18.295 -5.576 1.00 95.94 105 HIS A O 1
ATOM 828 N N . SER A 1 106 ? -5.647 -19.132 -3.491 1.00 95.69 106 SER A N 1
ATOM 829 C CA . SER A 1 106 ? -4.183 -19.221 -3.468 1.00 95.69 106 SER A CA 1
ATOM 830 C C . SER A 1 106 ? -3.498 -17.881 -3.747 1.00 95.69 106 SER A C 1
ATOM 832 O O . SER A 1 106 ? -2.434 -17.846 -4.363 1.00 95.69 106 SER A O 1
ATOM 834 N N . PHE A 1 107 ? -4.111 -16.777 -3.314 1.00 97.75 107 PHE A N 1
ATOM 835 C CA . PHE A 1 107 ? -3.440 -15.484 -3.356 1.00 97.75 107 PHE A CA 1
ATOM 836 C C . PHE A 1 107 ? -2.342 -15.472 -2.286 1.00 97.75 107 PHE A C 1
ATOM 838 O O . PHE A 1 107 ? -2.613 -15.904 -1.164 1.00 97.75 107 PHE A O 1
ATOM 845 N N . PRO A 1 108 ? -1.128 -14.978 -2.584 1.00 97.25 108 PRO A N 1
ATOM 846 C CA . PRO A 1 108 ? -0.021 -14.935 -1.629 1.00 97.25 108 PRO A CA 1
ATOM 847 C C . PRO A 1 108 ? -0.204 -13.796 -0.616 1.00 97.25 108 PRO A C 1
ATOM 849 O O . PRO A 1 108 ? 0.713 -13.040 -0.348 1.00 97.25 108 PRO A O 1
ATOM 852 N N . TYR A 1 109 ? -1.407 -13.627 -0.080 1.00 98.38 109 TYR A N 1
ATOM 853 C CA . TYR A 1 109 ? -1.766 -12.551 0.832 1.00 98.38 109 TYR A CA 1
ATOM 854 C C . TYR A 1 109 ? -2.121 -13.101 2.211 1.00 98.38 109 TYR A C 1
ATOM 856 O O . TYR A 1 109 ? -2.418 -14.282 2.382 1.00 98.38 109 TYR A O 1
ATOM 864 N N . GLN A 1 110 ? -2.111 -12.226 3.206 1.00 97.94 110 GLN A N 1
ATOM 865 C CA . GLN A 1 110 ? -2.545 -12.536 4.561 1.00 97.94 110 GLN A CA 1
ATOM 866 C C . GLN A 1 110 ? -3.363 -11.386 5.134 1.00 97.94 110 GLN A C 1
ATOM 868 O O . GLN A 1 110 ? -3.094 -10.209 4.865 1.00 97.94 110 GLN A O 1
ATOM 873 N N . VAL A 1 111 ? -4.335 -11.746 5.968 1.00 98.50 111 VAL A N 1
ATOM 874 C CA . VAL A 1 111 ? -4.987 -10.833 6.901 1.00 98.50 111 VAL A CA 1
ATOM 875 C C . VAL A 1 111 ? -4.140 -10.757 8.166 1.00 98.50 111 VAL A C 1
ATOM 877 O O . VAL A 1 111 ? -3.828 -11.783 8.772 1.00 98.50 111 VAL A O 1
ATOM 880 N N . VAL A 1 112 ? -3.796 -9.542 8.586 1.00 98.44 112 VAL A N 1
ATOM 881 C CA . VAL A 1 112 ? -2.996 -9.300 9.793 1.00 98.44 112 VAL A CA 1
ATOM 882 C C . VAL A 1 112 ? -3.714 -8.313 10.701 1.00 98.44 112 VAL A C 1
ATOM 884 O O . VAL A 1 112 ? -4.146 -7.248 10.261 1.00 98.44 112 VAL A O 1
ATOM 887 N N . ILE A 1 113 ? -3.824 -8.653 11.979 1.00 98.50 113 ILE A N 1
ATOM 888 C CA . ILE A 1 113 ? -4.129 -7.713 13.054 1.00 98.50 113 ILE A CA 1
ATOM 889 C C . ILE A 1 113 ? -2.786 -7.189 13.564 1.00 98.50 113 ILE A C 1
ATOM 891 O O . ILE A 1 113 ? -2.011 -7.911 14.187 1.00 98.50 113 ILE A O 1
ATOM 895 N N . PHE A 1 114 ? -2.501 -5.926 13.286 1.00 98.50 114 PHE A N 1
ATOM 896 C CA . PHE A 1 114 ? -1.235 -5.291 13.609 1.00 98.50 114 PHE A CA 1
ATOM 897 C C . PHE A 1 114 ? -1.420 -4.326 14.777 1.00 98.50 114 PHE A C 1
ATOM 899 O O . PHE A 1 114 ? -2.129 -3.325 14.665 1.00 98.50 114 PHE A O 1
ATOM 906 N N . ASN A 1 115 ? -0.787 -4.618 15.907 1.00 98.31 115 ASN A N 1
ATOM 907 C CA . ASN A 1 115 ? -0.809 -3.765 17.089 1.00 98.31 115 ASN A CA 1
ATOM 908 C C . ASN A 1 115 ? 0.402 -2.834 17.054 1.00 98.31 115 ASN A C 1
ATOM 910 O O . ASN A 1 115 ? 1.509 -3.226 17.421 1.00 98.31 115 ASN A O 1
ATOM 914 N N . ASP A 1 116 ? 0.183 -1.606 16.599 1.00 98.38 116 ASP A N 1
ATOM 915 C CA . ASP A 1 116 ? 1.248 -0.638 16.396 1.00 98.38 116 ASP A CA 1
ATOM 916 C C . ASP A 1 116 ? 1.761 -0.069 17.721 1.00 98.38 116 ASP A C 1
ATOM 918 O O . ASP A 1 116 ? 1.022 0.556 18.490 1.00 98.38 116 ASP A O 1
ATOM 922 N N . THR A 1 117 ? 3.056 -0.242 17.971 1.00 98.19 117 THR A N 1
ATOM 923 C CA . THR A 1 117 ? 3.707 0.286 19.172 1.00 98.19 117 THR A CA 1
ATOM 924 C C . THR A 1 117 ? 3.965 1.789 19.106 1.00 98.19 117 THR A C 1
ATOM 926 O O . THR A 1 117 ? 4.142 2.405 20.159 1.00 98.19 117 THR A O 1
ATOM 929 N N . ASP A 1 118 ? 3.977 2.389 17.909 1.00 96.25 118 ASP A N 1
ATOM 930 C CA . ASP A 1 118 ? 4.267 3.816 17.732 1.00 96.25 118 ASP A CA 1
ATOM 931 C C . ASP A 1 118 ? 3.083 4.684 18.178 1.00 96.25 118 ASP A C 1
ATOM 933 O O . ASP A 1 118 ? 3.252 5.660 18.916 1.00 96.25 118 ASP A O 1
ATOM 937 N N . SER A 1 119 ? 1.869 4.318 17.756 1.00 94.94 119 SER A N 1
ATOM 938 C CA . SER A 1 119 ? 0.629 5.041 18.065 1.00 94.94 119 SER A CA 1
ATOM 939 C C . SER A 1 119 ? -0.228 4.390 19.155 1.00 94.94 119 SER A C 1
ATOM 941 O O . SER A 1 119 ? -1.114 5.051 19.706 1.00 94.94 119 SER A O 1
ATOM 943 N N . GLY A 1 120 ? 0.020 3.119 19.490 1.00 96.25 120 GLY A N 1
ATOM 944 C CA . GLY A 1 120 ? -0.795 2.336 20.423 1.00 96.25 120 GLY A CA 1
ATOM 945 C C . GLY A 1 120 ? -2.148 1.893 19.855 1.00 96.25 120 GLY A C 1
ATOM 946 O O . GLY A 1 120 ? -3.037 1.546 20.633 1.00 96.25 120 GLY A O 1
ATOM 947 N N . ARG A 1 121 ? -2.318 1.949 18.529 1.00 96.62 121 ARG A N 1
ATOM 948 C CA . ARG A 1 121 ? -3.545 1.580 17.807 1.00 96.62 121 ARG A CA 1
ATOM 949 C C . ARG A 1 121 ? -3.447 0.177 17.234 1.00 96.62 121 ARG A C 1
ATOM 951 O O . ARG A 1 121 ? -2.356 -0.322 16.966 1.00 96.62 121 ARG A O 1
ATOM 958 N N . THR A 1 122 ? -4.600 -0.419 16.962 1.00 97.88 122 THR A N 1
ATOM 959 C CA . THR A 1 122 ? -4.676 -1.659 16.186 1.00 97.88 122 THR A CA 1
ATOM 960 C C . THR A 1 122 ? -5.135 -1.365 14.761 1.00 97.88 122 THR A C 1
ATOM 962 O O . THR A 1 122 ? -6.180 -0.748 14.534 1.00 97.88 122 THR A O 1
ATOM 965 N N . PHE A 1 123 ? -4.363 -1.848 13.795 1.00 98.50 123 PHE A N 1
ATOM 966 C CA . PHE A 1 123 ? -4.687 -1.817 12.377 1.00 98.50 123 PHE A CA 1
ATOM 967 C C . PHE A 1 123 ? -5.047 -3.216 11.891 1.00 98.50 123 PHE A C 1
ATOM 969 O O . PHE A 1 123 ? -4.492 -4.208 12.355 1.00 98.50 123 PHE A O 1
ATOM 976 N N . HIS A 1 124 ? -5.950 -3.304 10.921 1.00 98.69 124 HIS A N 1
ATOM 977 C CA . HIS A 1 124 ? -6.073 -4.512 10.110 1.00 98.69 124 HIS A CA 1
ATOM 978 C C . HIS A 1 124 ? -5.338 -4.296 8.793 1.00 98.69 124 HIS A C 1
ATOM 980 O O . HIS A 1 124 ? -5.428 -3.212 8.214 1.00 98.69 124 HIS A O 1
ATOM 986 N N . MET A 1 125 ? -4.633 -5.311 8.305 1.00 98.62 125 MET A N 1
ATOM 987 C CA . MET A 1 125 ? -3.865 -5.232 7.068 1.00 98.62 125 MET A CA 1
ATOM 988 C C . MET A 1 125 ? -4.196 -6.388 6.132 1.00 98.62 125 MET A C 1
ATOM 990 O O . MET A 1 125 ? -4.401 -7.514 6.579 1.00 98.62 125 MET A O 1
ATOM 994 N N . LEU A 1 126 ? -4.204 -6.095 4.835 1.00 98.75 126 LEU A N 1
ATOM 995 C CA . LEU A 1 126 ? -4.016 -7.077 3.775 1.00 98.75 126 LEU A CA 1
ATOM 996 C C . LEU A 1 126 ? -2.630 -6.827 3.182 1.00 98.75 126 LEU A C 1
ATOM 998 O O . LEU A 1 126 ? -2.409 -5.776 2.570 1.00 98.75 126 LEU A O 1
ATOM 1002 N N . ARG A 1 127 ? -1.709 -7.770 3.382 1.00 98.06 127 ARG A N 1
ATOM 1003 C CA . ARG A 1 127 ? -0.329 -7.693 2.880 1.00 98.06 127 ARG A CA 1
ATOM 1004 C C . ARG A 1 127 ? 0.045 -8.956 2.118 1.00 98.06 127 ARG A C 1
ATOM 1006 O O . ARG A 1 127 ? -0.500 -10.019 2.406 1.00 98.06 127 ARG A O 1
ATOM 1013 N N . GLU A 1 128 ? 0.961 -8.823 1.173 1.00 98.50 128 GLU A N 1
ATOM 1014 C CA . GLU A 1 128 ? 1.514 -9.947 0.420 1.00 98.50 128 GLU A CA 1
ATOM 1015 C C . GLU A 1 128 ? 2.665 -10.612 1.186 1.00 98.50 128 GLU A C 1
ATOM 1017 O O . GLU A 1 128 ? 3.424 -9.928 1.865 1.00 98.50 128 GLU A O 1
ATOM 1022 N N . ILE A 1 129 ? 2.803 -11.930 1.075 1.00 97.81 129 ILE A N 1
ATOM 1023 C CA . ILE A 1 129 ? 3.927 -12.703 1.607 1.00 97.81 129 ILE A CA 1
ATOM 1024 C C . ILE A 1 129 ? 5.078 -12.625 0.589 1.00 97.81 129 ILE A C 1
ATOM 1026 O O . ILE A 1 129 ? 4.877 -13.054 -0.551 1.00 97.81 129 ILE A O 1
ATOM 1030 N N . PRO A 1 130 ? 6.275 -12.132 0.960 1.00 98.12 130 PRO A N 1
ATOM 1031 C CA . PRO A 1 130 ? 7.415 -12.092 0.049 1.00 98.12 130 PRO A CA 1
ATOM 1032 C C . PRO A 1 130 ? 7.816 -13.487 -0.448 1.00 98.12 130 PRO A C 1
ATOM 1034 O O . PRO A 1 130 ? 7.923 -14.446 0.324 1.00 98.12 130 PRO A O 1
ATOM 1037 N N . ASN A 1 131 ? 8.100 -13.603 -1.744 1.00 97.94 131 ASN A N 1
ATOM 1038 C CA . ASN A 1 131 ? 8.708 -14.796 -2.315 1.00 97.94 131 ASN A CA 1
ATOM 1039 C C . ASN A 1 131 ? 10.230 -14.733 -2.148 1.00 97.94 131 ASN A C 1
ATOM 1041 O O . ASN A 1 131 ? 10.920 -14.028 -2.881 1.00 97.94 131 ASN A O 1
ATOM 1045 N N . MET A 1 132 ? 10.755 -15.536 -1.223 1.00 96.88 132 MET A N 1
ATOM 1046 C CA . MET A 1 132 ? 12.181 -15.592 -0.870 1.00 96.88 132 MET A CA 1
ATOM 1047 C C . MET A 1 132 ? 13.105 -16.155 -1.970 1.00 96.88 132 MET A C 1
ATOM 1049 O O . MET A 1 132 ? 14.302 -16.312 -1.732 1.00 96.88 132 MET A O 1
ATOM 1053 N N . GLU A 1 133 ? 12.583 -16.511 -3.149 1.00 96.38 133 GLU A N 1
ATOM 1054 C CA . GLU A 1 133 ? 13.401 -16.871 -4.315 1.00 96.38 133 GLU A CA 1
ATOM 1055 C C . GLU A 1 133 ? 14.040 -15.648 -4.992 1.00 96.38 133 GLU A C 1
ATOM 1057 O O . GLU A 1 133 ? 15.055 -15.805 -5.678 1.00 96.38 133 GLU A O 1
ATOM 1062 N N . TYR A 1 134 ? 13.489 -14.446 -4.788 1.00 96.25 134 TYR A N 1
ATOM 1063 C CA . TYR A 1 134 ? 14.096 -13.205 -5.264 1.00 96.25 134 TYR A CA 1
ATOM 1064 C C . TYR A 1 134 ? 15.241 -12.759 -4.355 1.00 96.25 134 TYR A C 1
ATOM 1066 O O . TYR A 1 134 ? 15.195 -12.910 -3.132 1.00 96.25 134 TYR A O 1
ATOM 1074 N N . TYR A 1 135 ? 16.265 -12.191 -4.981 1.00 94.19 135 TYR A N 1
ATOM 1075 C CA . TYR A 1 135 ? 17.440 -11.647 -4.320 1.00 94.19 135 TYR A CA 1
ATOM 1076 C C . TYR A 1 135 ? 17.905 -10.420 -5.092 1.00 94.19 135 TYR A C 1
ATOM 1078 O O . TYR A 1 135 ? 18.176 -10.522 -6.293 1.00 94.19 135 TYR A O 1
ATOM 1086 N N . ASP A 1 136 ? 17.992 -9.300 -4.389 1.00 91.25 136 ASP A N 1
ATOM 1087 C CA . ASP A 1 136 ? 18.602 -8.071 -4.867 1.00 91.25 136 ASP A CA 1
ATOM 1088 C C . ASP A 1 136 ? 19.917 -7.858 -4.120 1.00 91.25 136 A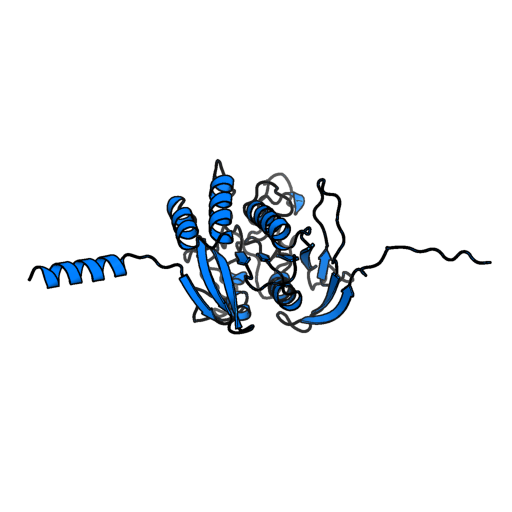SP A C 1
ATOM 1090 O O . ASP A 1 136 ? 19.978 -7.999 -2.903 1.00 91.25 136 ASP A O 1
ATOM 1094 N N . ASN A 1 137 ? 20.981 -7.541 -4.847 1.00 89.62 137 ASN A N 1
ATOM 1095 C CA . ASN A 1 137 ? 22.276 -7.194 -4.267 1.00 89.62 137 ASN A CA 1
ATOM 1096 C C . ASN A 1 137 ? 22.705 -5.757 -4.585 1.00 89.62 137 ASN A C 1
ATOM 1098 O O . ASN A 1 137 ? 23.891 -5.428 -4.520 1.00 89.62 137 ASN A O 1
ATOM 1102 N N . ASN A 1 138 ? 21.772 -4.942 -5.083 1.00 86.06 138 ASN A N 1
ATOM 1103 C CA . ASN A 1 138 ? 21.939 -3.568 -5.535 1.00 86.06 138 ASN A CA 1
ATOM 1104 C C . ASN A 1 138 ? 23.096 -3.357 -6.542 1.00 86.06 138 ASN A C 1
ATOM 1106 O O . ASN A 1 138 ? 23.556 -2.236 -6.796 1.00 86.06 138 ASN A O 1
ATOM 1110 N N . ASP A 1 139 ? 23.595 -4.445 -7.150 1.00 86.31 139 ASP A N 1
ATOM 1111 C CA . ASP A 1 139 ? 24.879 -4.518 -7.854 1.00 86.31 139 ASP A CA 1
ATOM 1112 C C . ASP A 1 139 ? 26.062 -3.898 -7.061 1.00 86.31 139 ASP A C 1
ATOM 1114 O O . ASP A 1 139 ? 27.020 -3.369 -7.651 1.00 86.31 139 ASP A O 1
ATOM 1118 N N . THR A 1 140 ? 26.029 -3.952 -5.727 1.00 85.50 140 THR A N 1
ATOM 1119 C CA . THR A 1 140 ? 27.107 -3.473 -4.855 1.00 85.50 140 THR A CA 1
ATOM 1120 C C . THR A 1 140 ? 27.886 -4.645 -4.231 1.00 85.50 140 THR A C 1
ATOM 1122 O O . THR A 1 140 ? 27.487 -5.805 -4.321 1.00 85.50 140 THR A O 1
ATOM 1125 N N . PRO A 1 141 ? 29.111 -4.405 -3.719 1.00 85.50 141 PRO A N 1
ATOM 1126 C CA . PRO A 1 141 ? 29.854 -5.402 -2.953 1.00 85.50 141 PRO A CA 1
ATOM 1127 C C . PRO A 1 141 ? 29.539 -5.361 -1.448 1.00 85.50 141 PRO A C 1
ATOM 1129 O O . PRO A 1 141 ? 30.171 -6.111 -0.696 1.00 85.50 141 PRO A O 1
ATOM 1132 N N . ASP A 1 142 ? 28.700 -4.422 -1.002 1.00 86.81 142 ASP A N 1
ATOM 1133 C CA . ASP A 1 142 ? 28.162 -4.431 0.353 1.00 86.81 142 ASP A CA 1
ATOM 1134 C C . ASP A 1 142 ? 27.078 -5.518 0.406 1.00 86.81 142 ASP A C 1
ATOM 1136 O O . ASP A 1 142 ? 26.472 -5.829 -0.603 1.00 86.81 142 ASP A O 1
ATOM 1140 N N . PHE A 1 143 ? 26.959 -6.200 1.541 1.00 87.56 143 PHE A N 1
ATOM 1141 C CA . PHE A 1 143 ? 25.931 -7.230 1.747 1.00 87.56 143 PHE A CA 1
ATOM 1142 C C . PHE A 1 143 ? 24.866 -6.739 2.735 1.00 87.56 143 PHE A C 1
ATOM 1144 O O . PHE A 1 143 ? 23.965 -7.488 3.094 1.00 87.56 143 PHE A O 1
ATOM 1151 N N . ASN A 1 144 ? 25.028 -5.527 3.281 1.00 85.12 144 ASN A N 1
ATOM 1152 C CA . ASN A 1 144 ? 24.080 -4.946 4.232 1.00 85.12 144 ASN A CA 1
ATOM 1153 C C . ASN A 1 144 ? 22.912 -4.233 3.532 1.00 85.12 144 ASN A C 1
ATOM 1155 O O . ASN A 1 144 ? 21.947 -3.888 4.202 1.00 85.12 144 ASN A O 1
ATOM 1159 N N . ASP A 1 145 ? 23.031 -3.976 2.230 1.00 84.38 145 ASP A N 1
ATOM 1160 C CA . ASP A 1 145 ? 22.009 -3.438 1.326 1.00 84.38 145 ASP A CA 1
ATOM 1161 C C . ASP A 1 14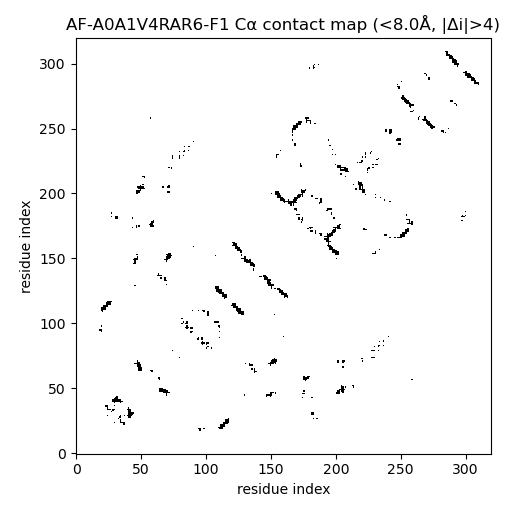5 ? 21.399 -4.526 0.427 1.00 84.38 145 ASP A C 1
ATOM 1163 O O . ASP A 1 145 ? 20.594 -4.209 -0.444 1.00 84.38 145 ASP A O 1
ATOM 1167 N N . ASP A 1 146 ? 21.786 -5.789 0.624 1.00 90.81 146 ASP A N 1
ATOM 1168 C CA . ASP A 1 146 ? 21.167 -6.930 -0.039 1.00 90.81 146 ASP A CA 1
ATOM 1169 C C . ASP A 1 146 ? 19.756 -7.152 0.505 1.00 90.81 146 ASP A C 1
ATOM 1171 O O . ASP A 1 146 ? 19.552 -7.188 1.722 1.00 90.81 146 ASP A O 1
ATOM 1175 N N . GLU A 1 147 ? 18.816 -7.420 -0.394 1.00 92.50 147 GLU A N 1
ATOM 1176 C CA . GLU A 1 147 ? 17.436 -7.721 -0.047 1.00 92.50 147 GLU A CA 1
ATOM 1177 C C . GLU A 1 147 ? 17.049 -9.139 -0.471 1.00 92.50 147 GLU A C 1
ATOM 1179 O O . GLU A 1 147 ? 17.373 -9.615 -1.565 1.00 92.50 147 GLU A O 1
ATOM 1184 N N . PHE A 1 148 ? 16.340 -9.838 0.416 1.00 94.12 148 PHE A N 1
ATOM 1185 C CA . PHE A 1 148 ? 15.848 -11.186 0.164 1.00 94.12 148 PHE A CA 1
ATOM 1186 C C . PHE A 1 148 ? 14.329 -11.191 0.204 1.00 94.12 148 PHE A C 1
ATOM 1188 O O . PHE A 1 148 ? 13.714 -10.909 1.227 1.00 94.12 148 PHE A O 1
ATOM 1195 N N . GLY A 1 149 ? 13.730 -11.648 -0.888 1.00 96.56 149 GLY A N 1
ATOM 1196 C CA . GLY A 1 149 ? 12.287 -11.702 -1.026 1.00 96.56 149 GLY A CA 1
ATOM 1197 C C . GLY A 1 149 ? 11.713 -10.482 -1.728 1.00 96.56 149 GLY A C 1
ATOM 1198 O O . GLY A 1 149 ? 12.087 -9.351 -1.449 1.00 96.56 149 GLY A O 1
ATOM 1199 N N . ALA A 1 150 ? 10.773 -10.723 -2.634 1.00 97.31 150 ALA A N 1
ATOM 1200 C CA . ALA A 1 150 ? 10.013 -9.678 -3.309 1.00 97.31 150 ALA A CA 1
ATOM 1201 C C . ALA A 1 150 ? 8.578 -10.146 -3.562 1.00 97.31 150 ALA A C 1
ATOM 1203 O O . ALA A 1 150 ? 8.274 -11.338 -3.444 1.00 97.31 150 ALA A O 1
ATOM 1204 N N . PHE A 1 151 ? 7.691 -9.219 -3.907 1.00 98.12 151 PHE A N 1
ATOM 1205 C CA . PHE A 1 151 ? 6.298 -9.532 -4.226 1.00 98.12 151 PHE A CA 1
ATOM 1206 C C . PHE A 1 151 ? 6.152 -10.134 -5.633 1.00 98.12 151 PHE A C 1
ATOM 1208 O O . PHE A 1 151 ? 6.740 -9.643 -6.594 1.00 98.12 151 PHE A O 1
ATOM 1215 N N . ASP A 1 152 ? 5.352 -11.194 -5.757 1.00 96.69 152 ASP A N 1
ATOM 1216 C CA . ASP A 1 152 ? 5.031 -11.863 -7.027 1.00 96.69 152 ASP A CA 1
ATOM 1217 C C . ASP A 1 152 ? 3.789 -11.259 -7.691 1.00 96.69 152 ASP A C 1
ATOM 1219 O O . ASP A 1 152 ? 3.699 -11.158 -8.917 1.00 96.69 152 ASP A O 1
ATOM 1223 N N . TYR A 1 153 ? 2.796 -10.915 -6.872 1.00 97.81 153 TYR A N 1
ATOM 1224 C CA . TYR A 1 153 ? 1.533 -10.336 -7.311 1.00 97.81 153 TYR A CA 1
ATOM 1225 C C . TYR A 1 153 ? 1.628 -8.814 -7.308 1.00 97.81 153 TYR A C 1
ATOM 1227 O O . TYR A 1 153 ? 1.115 -8.168 -8.225 1.00 97.81 153 TYR A O 1
ATOM 1235 N N . ALA A 1 154 ? 2.319 -8.259 -6.312 1.00 97.50 154 ALA A N 1
ATOM 1236 C CA . ALA A 1 154 ? 2.678 -6.855 -6.183 1.00 97.50 154 ALA A CA 1
ATOM 1237 C C . ALA A 1 154 ? 1.475 -5.904 -6.282 1.00 97.50 154 ALA A C 1
ATOM 1239 O O . ALA A 1 154 ? 1.580 -4.762 -6.740 1.00 97.50 154 ALA A O 1
ATOM 1240 N N . TRP A 1 155 ? 0.299 -6.356 -5.833 1.00 97.75 155 TRP A N 1
ATOM 1241 C CA . TRP A 1 155 ? -0.925 -5.557 -5.912 1.00 97.75 155 TRP A CA 1
ATOM 1242 C C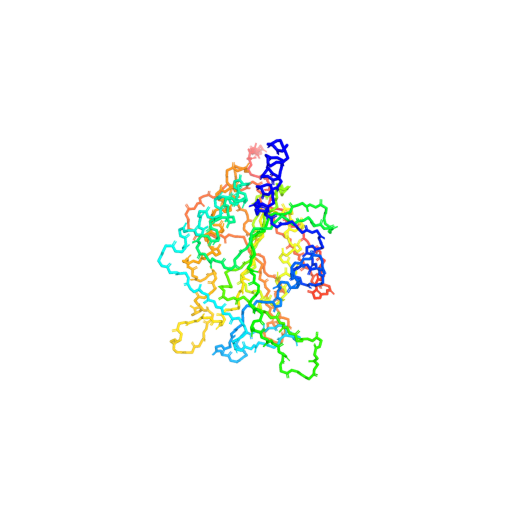 . TRP A 1 155 ? -0.943 -4.411 -4.903 1.00 97.75 155 TRP A C 1
ATOM 1244 O O . TRP A 1 155 ? -1.632 -3.414 -5.132 1.00 97.75 155 TRP A O 1
ATOM 1254 N N . GLY A 1 156 ? -0.188 -4.545 -3.811 1.00 97.56 156 GLY A N 1
ATOM 1255 C CA . GLY A 1 156 ? -0.000 -3.518 -2.794 1.00 97.56 156 GLY A CA 1
ATOM 1256 C C . GLY A 1 156 ? -0.305 -3.956 -1.370 1.00 97.56 156 GLY A C 1
ATOM 1257 O O . GLY A 1 156 ? -0.619 -5.115 -1.098 1.00 97.56 156 GLY A O 1
ATOM 1258 N N . LEU A 1 157 ? -0.212 -2.983 -0.473 1.00 98.69 157 LEU A N 1
ATOM 1259 C CA . LEU A 1 157 ? -0.495 -3.072 0.952 1.00 98.69 157 LEU A CA 1
ATOM 1260 C C . LEU A 1 157 ? -1.720 -2.222 1.281 1.00 98.69 157 LEU A C 1
ATOM 1262 O O . LEU A 1 157 ? -1.804 -1.055 0.888 1.00 98.69 157 LEU A O 1
ATOM 1266 N N . TYR A 1 158 ? -2.653 -2.801 2.033 1.00 98.75 158 TYR A N 1
ATOM 1267 C CA . TYR A 1 158 ? -3.909 -2.152 2.397 1.00 98.75 158 TYR A CA 1
ATOM 1268 C C . TYR A 1 158 ? -4.080 -2.162 3.911 1.00 98.75 158 TYR A C 1
ATOM 1270 O O . TYR A 1 158 ? -4.215 -3.225 4.508 1.00 98.75 158 TYR A O 1
ATOM 1278 N N . ILE A 1 159 ? -4.094 -0.983 4.530 1.00 98.81 159 ILE A N 1
ATOM 1279 C CA . ILE A 1 159 ? -4.173 -0.813 5.983 1.00 98.81 159 ILE A CA 1
ATOM 1280 C C . ILE A 1 159 ? -5.486 -0.118 6.340 1.00 98.81 159 ILE A C 1
ATOM 1282 O O . ILE A 1 159 ? -5.811 0.948 5.810 1.00 98.81 159 ILE A O 1
ATOM 1286 N N . TYR A 1 160 ? -6.222 -0.715 7.273 1.00 98.62 160 TYR A N 1
ATOM 1287 C CA . TYR A 1 160 ? -7.464 -0.206 7.835 1.00 98.62 160 TYR A CA 1
ATOM 1288 C C . TYR A 1 160 ? -7.262 0.214 9.299 1.00 98.62 160 TYR A C 1
ATOM 1290 O O . TYR A 1 160 ? -7.014 -0.613 10.178 1.00 98.62 160 TYR A O 1
ATOM 1298 N N . ASN A 1 161 ? -7.415 1.515 9.564 1.00 98.19 161 ASN A N 1
ATOM 1299 C CA . ASN A 1 161 ? -7.486 2.090 10.902 1.00 98.19 161 ASN A CA 1
ATOM 1300 C C . ASN A 1 161 ? -8.913 2.031 11.452 1.00 98.19 161 ASN A C 1
ATOM 1302 O O . ASN A 1 161 ? -9.756 2.872 11.132 1.00 98.19 161 ASN A O 1
ATOM 1306 N N . LEU A 1 162 ? -9.179 1.062 12.327 1.00 95.25 162 LEU A N 1
ATOM 1307 C CA . LEU A 1 162 ? -10.486 0.908 12.970 1.00 95.25 162 LEU A CA 1
ATOM 1308 C C . LEU A 1 162 ? -10.900 2.168 13.741 1.00 95.25 162 LEU A C 1
ATOM 1310 O O . LEU A 1 162 ? -12.072 2.548 13.728 1.00 95.25 162 LEU A O 1
ATOM 1314 N N . GLU A 1 163 ? -9.924 2.836 14.354 1.00 94.69 163 GLU A N 1
ATOM 1315 C CA . GLU A 1 163 ? -10.097 4.007 15.215 1.00 94.69 163 GLU A CA 1
ATOM 1316 C C . GLU A 1 163 ? -9.986 5.342 14.459 1.00 94.69 163 GLU A C 1
ATOM 1318 O O . GLU A 1 163 ? -10.136 6.399 15.070 1.00 94.69 163 GLU A O 1
ATOM 1323 N N . GLY A 1 164 ? -9.748 5.315 13.142 1.00 93.38 164 GLY A N 1
ATOM 1324 C CA . GLY A 1 164 ? -9.594 6.520 12.326 1.00 93.38 164 GLY A CA 1
ATOM 1325 C C . GLY A 1 164 ? -10.855 7.380 12.336 1.00 93.38 164 GLY A C 1
ATOM 1326 O O . GLY A 1 164 ? -11.950 6.891 12.037 1.00 93.38 164 GLY A O 1
ATOM 1327 N N . THR A 1 165 ? -10.709 8.662 12.678 1.00 91.31 165 THR A N 1
ATOM 1328 C CA . THR A 1 165 ? -11.840 9.590 12.849 1.00 91.31 165 THR A CA 1
ATOM 1329 C C . THR A 1 165 ? -12.099 10.493 11.650 1.00 91.31 165 THR A C 1
ATOM 1331 O O . THR A 1 165 ? -13.117 11.190 11.631 1.00 91.31 165 THR A O 1
ATOM 1334 N N . ASN A 1 166 ? -11.230 10.472 10.636 1.00 89.31 166 ASN A N 1
ATOM 1335 C CA . ASN A 1 166 ? -11.412 11.263 9.426 1.00 89.31 166 ASN A CA 1
ATOM 1336 C C . ASN A 1 166 ? -11.776 10.380 8.222 1.00 89.31 166 ASN A C 1
ATOM 1338 O O . ASN A 1 166 ? -11.168 9.321 8.041 1.00 89.31 166 ASN A O 1
ATOM 1342 N N . PRO A 1 167 ? -12.711 10.822 7.351 1.00 90.00 167 PRO A N 1
ATOM 1343 C CA . PRO A 1 167 ? -13.113 10.117 6.130 1.00 90.00 167 PRO A CA 1
ATOM 1344 C C . PRO A 1 167 ? -12.033 10.236 5.042 1.00 90.00 167 PRO A C 1
ATOM 1346 O O . PRO A 1 167 ? -12.295 10.670 3.922 1.00 90.00 167 PRO A O 1
ATOM 1349 N N . HIS A 1 168 ? -10.786 9.933 5.385 1.00 89.75 168 HIS A N 1
ATOM 1350 C CA . HIS A 1 168 ? -9.628 10.093 4.523 1.00 89.75 168 HIS A CA 1
ATOM 1351 C C . HIS A 1 168 ? -9.096 8.735 4.073 1.00 89.75 168 HIS A C 1
ATOM 1353 O O . HIS A 1 168 ? -9.048 7.780 4.855 1.00 89.75 168 HIS A O 1
ATOM 1359 N N . ILE A 1 169 ? -8.649 8.692 2.820 1.00 92.31 169 ILE A N 1
ATOM 1360 C CA . ILE A 1 169 ? -7.898 7.576 2.248 1.00 92.31 169 ILE A CA 1
ATOM 1361 C C . ILE A 1 169 ? -6.548 8.124 1.806 1.00 92.31 169 ILE A C 1
ATOM 1363 O O . ILE A 1 169 ? -6.494 8.936 0.884 1.00 92.31 169 ILE A O 1
ATOM 1367 N N . THR A 1 170 ? -5.465 7.685 2.440 1.00 93.50 170 THR A N 1
ATOM 1368 C CA . THR A 1 170 ? -4.110 8.009 1.989 1.00 93.50 170 THR A CA 1
ATOM 1369 C C . THR A 1 170 ? -3.666 6.990 0.948 1.00 93.50 170 THR A C 1
ATOM 1371 O O . THR A 1 170 ? -3.829 5.790 1.145 1.00 93.50 170 THR A O 1
ATOM 1374 N N . THR A 1 171 ? -3.112 7.454 -0.170 1.00 92.31 171 THR A N 1
ATOM 1375 C CA . THR A 1 171 ? -2.658 6.585 -1.264 1.00 92.31 171 THR A CA 1
ATOM 1376 C C . THR A 1 171 ? -1.245 6.943 -1.709 1.00 92.31 171 THR A C 1
ATOM 1378 O O . THR A 1 171 ? -0.922 8.122 -1.854 1.00 92.31 171 THR A O 1
ATOM 1381 N N . ALA A 1 172 ? -0.427 5.922 -1.954 1.00 92.25 172 ALA A N 1
ATOM 1382 C CA . ALA A 1 172 ? 0.912 6.016 -2.526 1.00 92.25 172 ALA A CA 1
ATOM 1383 C C . ALA A 1 172 ? 1.007 5.033 -3.699 1.00 92.25 172 ALA A C 1
ATOM 1385 O O . ALA A 1 172 ? 1.060 3.823 -3.504 1.00 92.25 172 ALA A O 1
ATOM 1386 N N . VAL A 1 173 ? 0.952 5.545 -4.928 1.00 89.44 173 VAL A N 1
ATOM 1387 C CA . VAL A 1 173 ? 0.767 4.703 -6.126 1.00 89.44 173 VAL A CA 1
ATOM 1388 C C . VAL A 1 173 ? 2.064 4.376 -6.873 1.00 89.44 173 VAL A C 1
ATOM 1390 O O . VAL A 1 173 ? 2.045 3.477 -7.705 1.00 89.44 173 VAL A O 1
ATOM 1393 N N . HIS A 1 174 ? 3.177 5.058 -6.570 1.00 86.75 174 HIS A N 1
ATOM 1394 C CA . HIS A 1 174 ? 4.486 4.815 -7.200 1.00 86.75 174 HIS A CA 1
ATOM 1395 C C . HIS A 1 174 ? 5.622 4.745 -6.155 1.00 86.75 174 HIS A C 1
ATOM 1397 O O . HIS A 1 174 ? 6.455 5.644 -6.075 1.00 86.75 174 HIS A O 1
ATOM 1403 N N . PRO A 1 175 ? 5.639 3.738 -5.272 1.00 86.50 175 PRO A N 1
ATOM 1404 C CA . PRO A 1 175 ? 6.518 3.729 -4.098 1.00 86.50 175 PRO A CA 1
ATOM 1405 C C . PRO A 1 175 ? 8.025 3.701 -4.403 1.00 86.50 175 PRO A C 1
ATOM 1407 O O . PRO A 1 175 ? 8.774 4.248 -3.602 1.00 86.50 175 PRO A O 1
ATOM 1410 N N . CYS A 1 176 ? 8.462 3.148 -5.541 1.00 83.00 176 CYS A N 1
ATOM 1411 C CA . CYS A 1 176 ? 9.867 3.185 -5.970 1.00 83.00 176 CYS A CA 1
ATOM 1412 C C . CYS A 1 176 ? 10.179 4.399 -6.851 1.00 83.00 176 CYS A C 1
ATOM 1414 O O . CYS A 1 176 ? 11.181 5.079 -6.649 1.00 83.00 176 CYS A O 1
ATOM 1416 N N . ASP A 1 177 ? 9.303 4.708 -7.815 1.00 81.56 177 ASP A N 1
ATOM 1417 C CA . ASP A 1 177 ? 9.505 5.836 -8.730 1.00 81.56 177 ASP A CA 1
ATOM 1418 C C . ASP A 1 177 ? 9.429 7.201 -8.024 1.00 81.56 177 ASP A C 1
ATOM 1420 O O . ASP A 1 177 ? 10.047 8.164 -8.465 1.00 81.56 177 ASP A O 1
ATOM 1424 N N . ASP A 1 178 ? 8.650 7.282 -6.944 1.00 79.62 178 ASP A N 1
ATOM 1425 C CA . ASP A 1 178 ? 8.500 8.452 -6.091 1.00 79.62 178 ASP A CA 1
ATOM 1426 C C . ASP A 1 178 ? 9.095 8.099 -4.697 1.00 79.62 178 ASP A C 1
ATOM 1428 O O . ASP A 1 178 ? 8.419 8.200 -3.682 1.00 79.62 178 ASP A O 1
ATOM 1432 N N . TYR A 1 179 ? 10.346 7.625 -4.628 1.00 75.75 179 TYR A N 1
ATOM 1433 C CA . TYR A 1 179 ? 10.955 6.868 -3.505 1.00 75.75 179 TYR A CA 1
ATOM 1434 C C . TYR A 1 179 ? 10.824 7.392 -2.051 1.00 75.75 179 TYR A C 1
ATOM 1436 O O . TYR A 1 179 ? 11.165 6.684 -1.106 1.00 75.75 179 TYR A O 1
ATOM 1444 N N . VAL A 1 180 ? 10.341 8.615 -1.811 1.00 80.12 180 VAL A N 1
ATOM 1445 C CA . VAL A 1 180 ? 10.027 9.116 -0.454 1.00 80.12 180 VAL A CA 1
ATOM 1446 C C . VAL A 1 180 ? 8.544 8.985 -0.081 1.00 80.12 180 VAL A C 1
ATOM 1448 O O . VAL A 1 180 ? 8.156 9.358 1.032 1.00 80.12 180 VAL A O 1
ATOM 1451 N N . ILE A 1 181 ? 7.686 8.483 -0.979 1.00 86.19 181 ILE A N 1
ATOM 1452 C CA . ILE A 1 181 ? 6.237 8.491 -0.755 1.00 86.19 181 ILE A CA 1
ATOM 1453 C C . ILE A 1 181 ? 5.780 7.490 0.296 1.00 86.19 181 ILE A C 1
ATOM 1455 O O . ILE A 1 181 ? 4.759 7.755 0.917 1.00 86.19 181 ILE A O 1
ATOM 1459 N N . VAL A 1 182 ? 6.489 6.381 0.537 1.00 91.81 182 VAL A N 1
ATOM 1460 C CA . VAL A 1 182 ? 6.064 5.399 1.552 1.00 91.81 182 VAL A CA 1
ATOM 1461 C C . VAL A 1 182 ? 6.177 5.986 2.967 1.00 91.81 182 VAL A C 1
ATOM 1463 O O . VAL A 1 182 ? 5.143 6.083 3.640 1.00 91.81 182 VAL A O 1
ATOM 1466 N N . PRO A 1 183 ? 7.347 6.502 3.406 1.00 90.81 183 PRO A N 1
ATOM 1467 C CA . PRO A 1 183 ? 7.449 7.210 4.683 1.00 90.81 183 PRO A CA 1
ATOM 1468 C C . PRO A 1 183 ? 6.489 8.397 4.808 1.00 90.81 183 PRO A C 1
ATOM 1470 O O . PRO A 1 183 ? 5.890 8.627 5.861 1.00 90.81 183 PRO A O 1
ATOM 1473 N N . LEU A 1 184 ? 6.293 9.145 3.722 1.00 87.38 184 LEU A N 1
ATOM 1474 C CA . LEU A 1 184 ? 5.399 10.293 3.731 1.00 87.38 184 LEU A CA 1
ATOM 1475 C C . LEU A 1 184 ? 3.919 9.894 3.814 1.00 87.38 184 LEU A C 1
ATOM 1477 O O . LEU A 1 184 ? 3.164 10.515 4.559 1.00 87.38 184 LEU A O 1
ATOM 1481 N N . ALA A 1 185 ? 3.490 8.864 3.088 1.00 91.94 185 ALA A N 1
ATOM 1482 C CA . ALA A 1 185 ? 2.127 8.351 3.138 1.00 91.94 185 ALA A CA 1
ATOM 1483 C C . ALA A 1 185 ? 1.810 7.762 4.512 1.00 91.94 185 ALA A C 1
ATOM 1485 O O . ALA A 1 185 ? 0.731 8.027 5.040 1.00 91.94 185 ALA A O 1
ATOM 1486 N N . HIS A 1 186 ? 2.762 7.063 5.137 1.00 95.06 186 HIS A N 1
ATOM 1487 C CA . HIS A 1 186 ? 2.647 6.654 6.534 1.00 95.06 186 HIS A CA 1
ATOM 1488 C C . HIS A 1 186 ? 2.434 7.864 7.450 1.00 95.06 186 HIS A C 1
ATOM 1490 O O . HIS A 1 186 ? 1.456 7.918 8.198 1.00 95.06 186 HIS A O 1
ATOM 1496 N N . LYS A 1 187 ? 3.288 8.887 7.342 1.00 91.00 187 LYS A N 1
ATOM 1497 C CA . LYS A 1 187 ? 3.147 10.092 8.159 1.00 91.00 187 LYS A CA 1
ATOM 1498 C C . LYS A 1 187 ? 1.794 10.775 7.962 1.00 91.00 187 LYS A C 1
ATOM 1500 O O . LYS A 1 187 ? 1.157 11.163 8.936 1.00 91.00 187 LYS A O 1
ATOM 1505 N N . VAL A 1 188 ? 1.344 10.921 6.717 1.00 88.75 188 VAL A N 1
ATOM 1506 C CA . VAL A 1 188 ? 0.045 11.523 6.395 1.00 88.75 188 VAL A CA 1
ATOM 1507 C C . VAL A 1 188 ? -1.096 10.677 6.952 1.00 88.75 188 VAL A C 1
ATOM 1509 O O . VAL A 1 188 ? -2.028 11.229 7.527 1.00 88.75 188 VAL A O 1
ATOM 1512 N N . PHE A 1 189 ? -1.025 9.351 6.832 1.00 94.38 189 PHE A N 1
ATOM 1513 C CA . PHE A 1 189 ? -2.008 8.428 7.398 1.00 94.38 189 PHE A CA 1
ATOM 1514 C C . PHE A 1 189 ? -2.176 8.626 8.911 1.00 94.38 189 PHE A C 1
ATOM 1516 O O . PHE A 1 189 ? -3.312 8.774 9.368 1.00 94.38 189 PHE A O 1
ATOM 1523 N N . ILE A 1 190 ? -1.071 8.733 9.655 1.00 94.06 190 ILE A N 1
ATOM 1524 C CA . ILE A 1 190 ? -1.084 8.971 11.105 1.00 94.06 190 ILE A CA 1
ATOM 1525 C C . ILE A 1 190 ? -1.534 10.398 11.448 1.00 94.06 190 ILE A C 1
ATOM 1527 O O . ILE A 1 190 ? -2.485 10.572 12.209 1.00 94.06 190 ILE A O 1
ATOM 1531 N N . ASP A 1 191 ? -0.905 11.425 10.870 1.00 89.56 191 ASP A N 1
ATOM 1532 C CA . ASP A 1 191 ? -1.167 12.834 11.204 1.00 89.56 191 ASP A CA 1
ATOM 1533 C C . ASP A 1 191 ? -2.597 13.266 10.845 1.00 89.56 191 ASP A C 1
ATOM 1535 O O . ASP A 1 191 ? -3.202 14.085 11.540 1.00 89.56 191 ASP A O 1
ATOM 1539 N N . HIS A 1 192 ? -3.138 12.748 9.740 1.00 87.31 192 HIS A N 1
ATOM 1540 C CA . HIS A 1 192 ? -4.515 13.015 9.332 1.00 87.31 192 HIS A CA 1
ATOM 1541 C C . HIS A 1 192 ? -5.521 12.093 10.017 1.00 87.31 192 HIS A C 1
ATOM 1543 O O . HIS A 1 192 ? -6.710 12.224 9.737 1.00 87.31 192 HIS A O 1
ATOM 1549 N N . ASP A 1 193 ? -5.081 11.157 10.859 1.00 92.44 193 ASP A N 1
ATOM 1550 C CA . ASP A 1 193 ? -5.938 10.137 11.458 1.00 92.44 193 ASP A CA 1
ATOM 1551 C C . ASP A 1 193 ? -6.852 9.464 10.417 1.00 92.44 193 ASP A C 1
ATOM 1553 O O . ASP A 1 193 ? -8.078 9.392 10.558 1.00 92.44 193 ASP A O 1
ATOM 1557 N N . SER A 1 194 ? -6.240 9.077 9.296 1.00 93.88 194 SER A N 1
ATOM 1558 C CA . SER A 1 194 ? -6.964 8.590 8.127 1.00 93.88 194 SER A CA 1
ATOM 1559 C C . SER A 1 194 ? -7.571 7.220 8.403 1.00 93.88 194 SER A C 1
ATOM 1561 O O . SER A 1 194 ? -7.028 6.423 9.174 1.00 93.88 194 SER A O 1
ATOM 1563 N N . LYS A 1 195 ? -8.703 6.936 7.754 1.00 96.19 195 LYS A N 1
ATOM 1564 C CA . LYS A 1 195 ? -9.393 5.652 7.893 1.00 96.19 195 LYS A CA 1
ATOM 1565 C C . LYS A 1 195 ? -8.637 4.532 7.179 1.00 96.19 195 LYS A C 1
ATOM 1567 O O . LYS A 1 195 ? -8.575 3.418 7.690 1.00 96.19 195 LYS A O 1
ATOM 1572 N N . PHE A 1 196 ? -8.023 4.843 6.036 1.00 98.12 196 PHE A N 1
ATOM 1573 C CA . PHE A 1 196 ? -7.310 3.867 5.215 1.00 98.12 196 PHE A CA 1
ATOM 1574 C C . PHE A 1 196 ? -5.980 4.400 4.681 1.00 98.12 196 PHE A C 1
ATOM 1576 O O . PHE A 1 196 ? -5.851 5.595 4.398 1.00 98.12 196 PHE A O 1
ATOM 1583 N N . LEU A 1 197 ? -5.028 3.489 4.490 1.00 98.06 197 LEU A N 1
ATOM 1584 C CA . LEU A 1 197 ? -3.791 3.691 3.737 1.00 98.06 197 LEU A CA 1
ATOM 1585 C C . LEU A 1 197 ? -3.657 2.579 2.692 1.00 98.06 197 LEU A C 1
ATOM 1587 O O . LEU A 1 197 ? -3.819 1.404 3.013 1.00 98.06 197 LEU A O 1
ATOM 1591 N N . LEU A 1 198 ? -3.383 2.957 1.445 1.00 98.00 198 LEU A N 1
ATOM 1592 C CA . LEU A 1 198 ? -3.090 2.031 0.355 1.00 98.00 198 LEU A CA 1
ATOM 1593 C C . LEU A 1 198 ? -1.753 2.401 -0.281 1.00 98.00 198 LEU A C 1
ATOM 1595 O O . LEU A 1 198 ? -1.549 3.550 -0.683 1.00 98.00 198 LEU A O 1
ATOM 1599 N N . ILE A 1 199 ? -0.866 1.425 -0.416 1.00 97.62 199 ILE A N 1
ATOM 1600 C CA . ILE A 1 199 ? 0.437 1.594 -1.060 1.00 97.62 199 ILE A CA 1
ATOM 1601 C C . ILE A 1 199 ? 0.540 0.553 -2.175 1.00 97.62 199 ILE A C 1
ATOM 1603 O O . ILE A 1 199 ? 0.306 -0.625 -1.928 1.00 97.62 199 ILE A O 1
ATOM 1607 N N . SER A 1 200 ? 0.813 0.983 -3.407 1.00 96.12 200 SER A N 1
ATOM 1608 C CA . SER A 1 200 ? 1.022 0.072 -4.543 1.00 96.12 200 SER A CA 1
ATOM 1609 C C . SER A 1 200 ? 2.231 -0.821 -4.278 1.00 96.12 200 SER A C 1
ATOM 1611 O O . SER A 1 200 ? 3.172 -0.354 -3.659 1.00 96.12 200 SER A O 1
ATOM 1613 N N . GLY A 1 201 ? 2.228 -2.077 -4.724 1.00 96.19 201 GLY A N 1
ATOM 1614 C CA . GLY A 1 201 ? 3.313 -3.034 -4.454 1.00 96.19 201 GLY A CA 1
ATOM 1615 C C . GLY A 1 201 ? 4.359 -3.116 -5.561 1.00 96.19 201 GLY A C 1
ATOM 1616 O O . GLY A 1 201 ? 5.172 -4.033 -5.547 1.00 96.19 201 GLY A O 1
ATOM 1617 N N . THR A 1 202 ? 4.309 -2.208 -6.541 1.00 94.00 202 THR A N 1
ATOM 1618 C CA . THR A 1 202 ? 5.042 -2.318 -7.808 1.00 94.00 202 THR A CA 1
ATOM 1619 C C . THR A 1 202 ? 5.534 -0.957 -8.304 1.00 94.00 202 THR A C 1
ATOM 1621 O O . THR A 1 202 ? 4.823 0.051 -8.194 1.00 94.00 202 THR A O 1
ATOM 1624 N N . GLY A 1 203 ? 6.739 -0.931 -8.876 1.00 92.38 203 GLY A N 1
ATOM 1625 C CA . GLY A 1 203 ? 7.230 0.175 -9.696 1.00 92.38 203 GLY A CA 1
ATOM 1626 C C . GLY A 1 203 ? 6.556 0.215 -11.073 1.00 92.38 203 GLY A C 1
ATOM 1627 O O . GLY A 1 203 ? 6.102 -0.800 -11.607 1.00 92.38 203 GLY A O 1
ATOM 1628 N N . ARG A 1 204 ? 6.495 1.392 -11.705 1.00 91.62 204 ARG A N 1
ATOM 1629 C CA . ARG A 1 204 ? 5.727 1.569 -12.962 1.00 91.62 204 ARG A CA 1
ATOM 1630 C C . ARG A 1 204 ? 6.269 0.78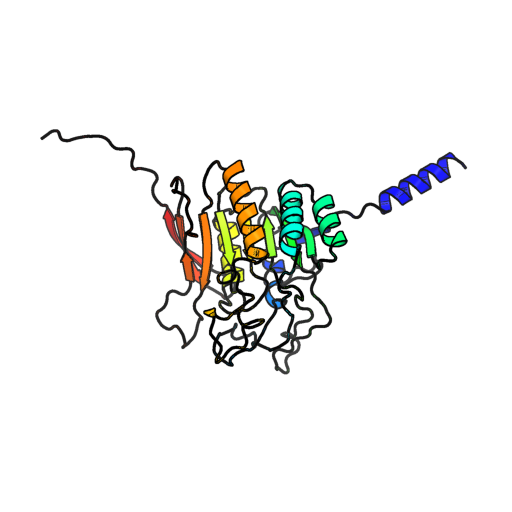5 -14.158 1.00 91.62 204 ARG A C 1
ATOM 1632 O O . ARG A 1 204 ? 5.541 0.580 -15.132 1.00 91.62 204 ARG A O 1
ATOM 1639 N N . GLU A 1 205 ? 7.537 0.392 -14.110 1.00 93.56 205 GLU A N 1
ATOM 1640 C CA . GLU A 1 205 ? 8.249 -0.260 -15.213 1.00 93.56 205 GLU A CA 1
ATOM 1641 C C . GLU A 1 205 ? 8.157 -1.791 -15.202 1.00 93.56 205 GLU A C 1
ATOM 1643 O O . GLU A 1 205 ? 8.486 -2.398 -16.221 1.00 93.56 205 GLU A O 1
ATOM 1648 N N . VAL A 1 206 ? 7.651 -2.401 -14.119 1.00 94.62 206 VAL A N 1
ATOM 1649 C CA . VAL A 1 206 ? 7.546 -3.867 -13.959 1.00 94.62 206 VAL A CA 1
ATOM 1650 C C . VAL A 1 206 ? 6.764 -4.496 -15.105 1.00 94.62 206 VAL A C 1
ATOM 1652 O O . VAL A 1 206 ? 7.214 -5.448 -15.740 1.00 94.62 206 VAL A O 1
ATOM 1655 N N . THR A 1 207 ? 5.599 -3.929 -15.434 1.00 94.50 207 THR A N 1
ATOM 1656 C CA . THR A 1 207 ? 4.854 -4.322 -16.633 1.00 94.50 207 THR A CA 1
ATOM 1657 C C . THR A 1 207 ? 4.402 -3.108 -17.426 1.00 94.50 207 THR A C 1
ATOM 1659 O O . THR A 1 207 ? 3.918 -2.104 -16.898 1.00 94.50 207 THR A O 1
ATOM 1662 N N . TRP A 1 208 ? 4.541 -3.209 -18.744 1.00 95.19 208 TRP A N 1
ATOM 1663 C CA . TRP A 1 208 ? 4.105 -2.183 -19.675 1.00 95.19 208 TRP A CA 1
ATOM 1664 C C . TRP A 1 208 ? 3.720 -2.804 -21.017 1.00 95.19 208 TRP A C 1
ATOM 1666 O O . TRP A 1 208 ? 4.013 -3.961 -21.317 1.00 95.19 208 TRP A O 1
ATOM 1676 N N . THR A 1 209 ? 3.080 -2.014 -21.877 1.00 94.75 209 THR A N 1
ATOM 1677 C CA . THR A 1 209 ? 2.546 -2.502 -23.166 1.00 94.75 209 THR A CA 1
ATOM 1678 C C . THR A 1 209 ? 3.576 -3.123 -24.119 1.00 94.75 209 THR A C 1
ATOM 1680 O O . THR A 1 209 ? 3.174 -3.770 -25.081 1.00 94.75 209 THR A O 1
ATOM 1683 N N . ASN A 1 210 ? 4.881 -2.907 -23.911 1.00 93.94 210 ASN A N 1
ATOM 1684 C CA . ASN A 1 210 ? 5.959 -3.333 -24.813 1.00 93.94 210 ASN A CA 1
ATOM 1685 C C . ASN A 1 210 ? 5.823 -2.810 -26.262 1.00 93.94 210 ASN A C 1
ATOM 1687 O O . ASN A 1 210 ? 6.385 -3.368 -27.207 1.00 93.94 210 ASN A O 1
ATOM 1691 N N . ILE A 1 211 ? 5.076 -1.718 -26.466 1.00 94.75 211 ILE A N 1
ATOM 1692 C CA . ILE A 1 211 ? 4.856 -1.112 -27.785 1.00 94.75 211 ILE A CA 1
ATOM 1693 C C . ILE A 1 211 ? 5.645 0.194 -27.899 1.00 94.75 211 ILE A C 1
ATOM 1695 O O . ILE A 1 211 ? 5.294 1.211 -27.296 1.00 94.75 211 ILE A O 1
ATOM 1699 N N . GLY A 1 212 ? 6.667 0.205 -28.757 1.00 93.81 212 GLY A N 1
ATOM 1700 C CA . GLY A 1 212 ? 7.530 1.370 -28.979 1.00 93.81 212 GLY A CA 1
ATOM 1701 C C . GLY A 1 212 ? 8.405 1.682 -27.763 1.00 93.81 212 GLY A C 1
ATOM 1702 O O . GLY A 1 212 ? 8.732 0.785 -27.003 1.00 93.81 212 GLY A O 1
ATOM 1703 N N . ASN A 1 213 ? 8.779 2.948 -27.569 1.00 94.31 213 ASN A N 1
ATOM 1704 C CA . ASN A 1 213 ? 9.571 3.350 -26.398 1.00 94.31 213 ASN A CA 1
ATOM 1705 C C . ASN A 1 213 ? 8.695 3.434 -25.144 1.00 94.31 213 ASN A C 1
ATOM 1707 O O . ASN A 1 213 ? 7.531 3.836 -25.248 1.00 94.31 213 ASN A O 1
ATOM 1711 N N . TYR A 1 214 ? 9.259 3.115 -23.982 1.00 93.94 214 TYR A N 1
ATOM 1712 C CA . TYR A 1 214 ? 8.570 3.260 -22.704 1.00 93.94 214 TYR A CA 1
ATOM 1713 C C . TYR A 1 214 ? 8.146 4.716 -22.432 1.00 93.94 214 TYR A C 1
ATOM 1715 O O . TYR A 1 214 ? 8.780 5.678 -22.872 1.00 93.94 214 TYR A O 1
ATOM 1723 N N . SER A 1 215 ? 7.027 4.846 -21.727 1.00 91.88 215 SER A N 1
ATOM 1724 C CA . SER A 1 215 ? 6.558 6.061 -21.063 1.00 91.88 215 SER A CA 1
ATOM 1725 C C . SER A 1 215 ? 5.588 5.641 -19.964 1.00 91.88 215 SER A C 1
ATOM 1727 O O . SER A 1 215 ? 4.854 4.679 -20.175 1.00 91.88 215 SER A O 1
ATOM 1729 N N . ASN A 1 216 ? 5.469 6.391 -18.867 1.00 88.50 216 ASN A N 1
ATOM 1730 C CA . ASN A 1 216 ? 4.583 6.015 -17.744 1.00 88.50 216 ASN A CA 1
ATOM 1731 C C . ASN A 1 216 ? 3.119 5.763 -18.150 1.00 88.50 216 ASN A C 1
ATOM 1733 O O . ASN A 1 216 ? 2.444 4.926 -17.569 1.00 88.50 216 ASN A O 1
ATOM 1737 N N . SER A 1 217 ? 2.623 6.411 -19.211 1.00 88.81 217 SER A N 1
ATOM 1738 C CA . SER A 1 217 ? 1.283 6.140 -19.764 1.00 88.81 217 SER A CA 1
ATOM 1739 C C . SER A 1 217 ? 1.104 4.746 -20.384 1.00 88.81 217 SER A C 1
ATOM 1741 O O . SER A 1 217 ? -0.001 4.406 -20.798 1.00 88.81 217 SER A O 1
ATOM 1743 N N . LYS A 1 218 ? 2.183 3.970 -20.509 1.00 93.81 218 LYS A N 1
ATOM 1744 C CA . LYS A 1 218 ? 2.201 2.604 -21.038 1.00 93.81 218 LYS A CA 1
ATOM 1745 C C . LYS A 1 218 ? 2.366 1.554 -19.948 1.00 93.81 218 LYS A C 1
ATOM 1747 O O . LYS A 1 218 ? 2.388 0.377 -20.308 1.00 93.81 218 LYS A O 1
ATOM 1752 N N . SER A 1 219 ? 2.513 1.961 -18.686 1.00 93.75 219 SER A N 1
ATOM 1753 C CA . SER A 1 219 ? 2.523 1.034 -17.559 1.00 93.75 219 SER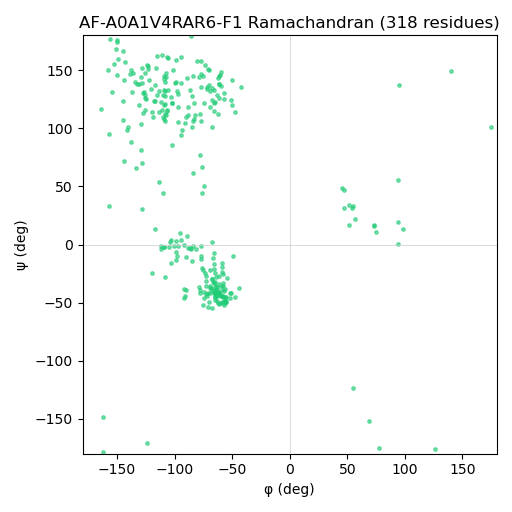 A CA 1
ATOM 1754 C C . SER A 1 219 ? 1.188 0.295 -17.483 1.00 93.75 219 SER A C 1
ATOM 1756 O O . SER A 1 219 ? 0.128 0.888 -17.703 1.00 93.75 219 SER A O 1
ATOM 1758 N N . THR A 1 220 ? 1.254 -1.005 -17.216 1.00 95.00 220 THR A N 1
ATOM 1759 C CA . THR A 1 220 ? 0.089 -1.880 -17.025 1.00 95.00 220 THR A CA 1
ATOM 1760 C C . THR A 1 220 ? -0.079 -2.329 -15.574 1.00 95.00 220 THR A C 1
ATOM 1762 O O . THR A 1 220 ? -1.059 -2.999 -15.271 1.00 95.00 220 THR A O 1
ATOM 1765 N N . CYS A 1 221 ? 0.839 -1.930 -14.692 1.00 93.62 221 CYS A N 1
ATOM 1766 C CA . CYS A 1 221 ? 0.789 -2.164 -13.250 1.00 93.62 221 CYS A CA 1
ATOM 1767 C C . CYS A 1 221 ? 0.569 -0.876 -12.432 1.00 93.62 221 CYS A C 1
ATOM 1769 O O . CYS A 1 221 ? 0.408 -0.945 -11.222 1.00 93.62 221 CYS A O 1
ATOM 1771 N N . ASP A 1 222 ? 0.529 0.301 -13.067 1.00 92.00 222 ASP A N 1
ATOM 1772 C CA . ASP A 1 222 ? 0.241 1.576 -12.399 1.00 92.00 222 ASP A CA 1
ATOM 1773 C C . ASP A 1 222 ? -1.277 1.734 -12.133 1.00 92.00 222 ASP A C 1
ATOM 1775 O O . ASP A 1 222 ? -2.055 1.936 -13.083 1.00 92.00 222 ASP A O 1
ATOM 1779 N N . PRO A 1 223 ? -1.736 1.711 -10.863 1.00 90.38 223 PRO A N 1
ATOM 1780 C CA . PRO A 1 223 ? -3.158 1.821 -10.535 1.00 90.38 223 PRO A CA 1
ATOM 1781 C C . PRO A 1 223 ? -3.762 3.187 -10.894 1.00 90.38 223 PRO A C 1
ATOM 1783 O O . PRO A 1 223 ? -4.981 3.304 -11.019 1.00 90.38 223 PRO A O 1
ATOM 1786 N N . SER A 1 224 ? -2.942 4.221 -11.125 1.00 85.81 224 SER A N 1
ATOM 1787 C CA . SER A 1 224 ? -3.400 5.528 -11.619 1.00 85.81 224 SER A CA 1
ATOM 1788 C C . SER A 1 224 ? -3.712 5.539 -13.125 1.00 85.81 224 SER A C 1
ATOM 1790 O O . SER A 1 224 ? -4.265 6.515 -13.646 1.00 85.81 224 SER A O 1
ATOM 1792 N N . ARG A 1 225 ? -3.355 4.464 -13.843 1.00 84.69 225 ARG A N 1
ATOM 1793 C CA . ARG A 1 225 ? -3.508 4.320 -15.301 1.00 84.69 225 ARG A CA 1
ATOM 1794 C C . ARG A 1 225 ? -4.402 3.161 -15.708 1.00 84.69 225 ARG A C 1
ATOM 1796 O O . ARG A 1 225 ? -4.962 3.205 -16.803 1.00 84.69 225 ARG A O 1
ATOM 1803 N N . VAL A 1 226 ? -4.533 2.154 -14.851 1.00 87.44 226 VAL A N 1
ATOM 1804 C CA . VAL A 1 226 ? -5.273 0.925 -15.136 1.00 87.44 226 VAL A CA 1
ATOM 1805 C C . VAL A 1 226 ? -6.502 0.849 -14.244 1.00 87.44 226 VAL A C 1
ATOM 1807 O O . VAL A 1 226 ? -6.387 0.735 -13.031 1.00 87.44 226 VAL A O 1
ATOM 1810 N N . GLU A 1 227 ? -7.688 0.912 -14.848 1.00 85.12 227 GLU A N 1
ATOM 1811 C CA . GLU A 1 227 ? -8.961 0.828 -14.121 1.00 85.12 227 GLU A CA 1
ATOM 1812 C C . GLU A 1 227 ? -9.146 -0.552 -13.471 1.00 85.12 227 GLU A C 1
ATOM 1814 O O . GLU A 1 227 ? -9.420 -0.634 -12.272 1.00 85.12 227 GLU A O 1
ATOM 1819 N N . ASP A 1 228 ? -8.900 -1.618 -14.239 1.00 89.44 228 ASP A N 1
ATOM 1820 C CA . ASP A 1 228 ? -8.986 -3.019 -13.815 1.00 89.44 228 ASP A CA 1
ATOM 1821 C C . ASP A 1 228 ? -7.767 -3.425 -12.965 1.00 89.44 228 ASP A C 1
ATOM 1823 O O . ASP A 1 228 ? -6.927 -4.226 -13.371 1.00 89.44 228 ASP A O 1
ATOM 1827 N N . HIS A 1 229 ? -7.660 -2.837 -11.773 1.00 92.81 229 HIS A N 1
ATOM 1828 C CA . HIS A 1 229 ? -6.551 -3.036 -10.843 1.00 92.81 229 HIS A CA 1
ATOM 1829 C C . HIS A 1 229 ? -7.067 -3.398 -9.443 1.00 92.81 229 HIS A C 1
ATOM 1831 O O . HIS A 1 229 ? -8.014 -2.790 -8.941 1.00 92.81 229 HIS A O 1
ATOM 1837 N N . VAL A 1 230 ? -6.410 -4.342 -8.763 1.00 96.38 230 VAL A N 1
ATOM 1838 C CA . VAL A 1 230 ? -6.765 -4.791 -7.398 1.00 96.38 230 VAL A CA 1
ATOM 1839 C C . VAL A 1 230 ? -6.780 -3.626 -6.401 1.00 96.38 230 VAL A C 1
ATOM 1841 O O . VAL A 1 230 ? -7.756 -3.443 -5.676 1.00 96.38 230 VAL A O 1
ATOM 1844 N N . PHE A 1 231 ? -5.765 -2.762 -6.453 1.00 96.12 231 PHE A N 1
ATOM 1845 C CA . PHE A 1 231 ? -5.737 -1.478 -5.741 1.00 96.12 231 PHE A CA 1
ATOM 1846 C C . PHE A 1 231 ? -7.021 -0.648 -5.905 1.00 96.12 231 PHE A C 1
ATOM 1848 O O . PHE A 1 231 ? -7.554 -0.137 -4.921 1.00 96.12 231 PHE A O 1
ATOM 1855 N N . ASN A 1 232 ? -7.553 -0.541 -7.128 1.00 93.69 232 ASN A N 1
ATOM 1856 C CA . ASN A 1 232 ? -8.765 0.230 -7.403 1.00 93.69 232 ASN A CA 1
ATOM 1857 C C . ASN A 1 232 ? -10.024 -0.468 -6.869 1.00 93.69 232 ASN A C 1
ATOM 1859 O O . ASN A 1 232 ? -10.942 0.216 -6.416 1.00 93.69 232 ASN A O 1
ATOM 1863 N N . VAL A 1 233 ? -10.049 -1.806 -6.827 1.00 95.75 233 VAL A N 1
ATOM 1864 C CA . VAL A 1 233 ? -11.101 -2.564 -6.126 1.00 95.75 233 VAL A CA 1
ATOM 1865 C C . VAL A 1 233 ? -11.085 -2.239 -4.631 1.00 95.75 233 VAL A C 1
ATOM 1867 O O . VAL A 1 233 ? -12.123 -1.858 -4.092 1.00 95.75 233 VAL A O 1
ATOM 1870 N N . CYS A 1 234 ? -9.924 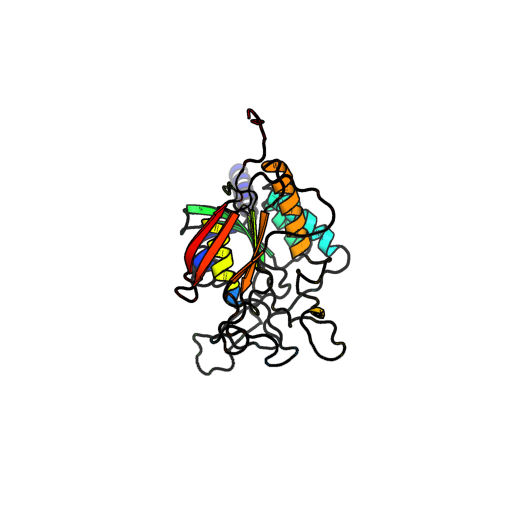-2.316 -3.967 1.00 96.56 234 CYS A N 1
ATOM 1871 C CA . CYS A 1 234 ? -9.794 -1.937 -2.554 1.00 96.56 234 CYS A CA 1
ATOM 1872 C C . CYS A 1 234 ? -10.255 -0.499 -2.317 1.00 96.56 234 CYS A C 1
ATOM 1874 O O . CYS A 1 234 ? -11.089 -0.248 -1.450 1.00 96.56 234 CYS A O 1
ATOM 1876 N N . TYR A 1 235 ? -9.757 0.434 -3.129 1.00 95.38 235 TYR A N 1
ATOM 1877 C CA . TYR A 1 235 ? -10.099 1.845 -3.027 1.00 95.38 235 TYR A CA 1
ATOM 1878 C C . TYR A 1 235 ? -11.614 2.075 -3.097 1.00 95.38 235 TYR A C 1
ATOM 1880 O O . TYR A 1 235 ? -12.175 2.722 -2.218 1.00 95.38 235 TYR A O 1
ATOM 1888 N N . GLN A 1 236 ? -12.301 1.493 -4.087 1.00 93.69 236 GLN A N 1
ATOM 1889 C CA . GLN A 1 236 ? -13.754 1.631 -4.236 1.00 93.69 236 GLN A CA 1
ATOM 1890 C C . GLN A 1 236 ? -14.513 1.109 -3.009 1.00 93.69 236 GLN A C 1
ATOM 1892 O O . GLN A 1 236 ? -15.407 1.788 -2.503 1.00 93.69 236 GLN A O 1
ATOM 1897 N N . LYS A 1 237 ? -14.122 -0.059 -2.487 1.00 97.00 237 LYS A N 1
ATOM 1898 C CA . LYS A 1 237 ? -14.725 -0.641 -1.280 1.00 97.00 237 LYS A CA 1
ATOM 1899 C C . LYS A 1 237 ? -14.483 0.213 -0.035 1.00 97.00 237 LYS A C 1
ATOM 1901 O O . LYS A 1 237 ? -15.372 0.353 0.803 1.00 97.00 237 LYS A O 1
ATOM 1906 N N . PHE A 1 238 ? -13.310 0.833 0.069 1.00 96.50 238 PHE A N 1
ATOM 1907 C CA . PHE A 1 238 ? -12.977 1.738 1.168 1.00 96.50 238 PHE A CA 1
ATOM 1908 C C . PHE A 1 238 ? -13.800 3.026 1.084 1.00 96.50 238 PHE A C 1
ATOM 1910 O O . PHE A 1 238 ? -14.343 3.471 2.096 1.00 96.50 238 PHE A O 1
ATOM 1917 N N . CYS A 1 239 ? -13.979 3.586 -0.118 1.00 91.94 239 CYS A N 1
ATOM 1918 C CA . CYS A 1 239 ? -14.885 4.712 -0.338 1.00 91.94 239 CYS A CA 1
ATOM 1919 C C . CYS A 1 239 ? -16.320 4.371 0.081 1.00 91.94 239 CYS A C 1
ATOM 1921 O O . CYS A 1 239 ? -16.975 5.178 0.740 1.00 91.94 239 CYS A O 1
ATOM 1923 N N . ASP A 1 240 ? -16.814 3.182 -0.273 1.00 93.81 240 ASP A N 1
ATOM 1924 C CA . ASP A 1 240 ? -18.162 2.741 0.093 1.00 93.81 240 ASP A CA 1
ATOM 1925 C C . ASP A 1 240 ? -18.337 2.650 1.614 1.00 93.81 240 ASP A C 1
ATOM 1927 O O . ASP A 1 240 ? -19.339 3.142 2.145 1.00 93.81 240 ASP A O 1
ATOM 1931 N N . LEU A 1 241 ? -17.343 2.112 2.331 1.00 95.38 241 LEU A N 1
ATOM 1932 C CA . LEU A 1 241 ? -17.373 2.077 3.792 1.00 95.38 241 LEU A CA 1
ATOM 1933 C C . LEU A 1 241 ? -17.297 3.484 4.405 1.00 95.38 241 LEU A C 1
ATOM 1935 O O . LEU A 1 241 ? -18.061 3.781 5.320 1.00 95.38 241 LEU A O 1
ATOM 1939 N N . ILE A 1 242 ? -16.460 4.385 3.876 1.00 91.75 242 ILE A N 1
ATOM 1940 C CA . ILE A 1 242 ? -16.414 5.782 4.343 1.00 91.75 242 ILE A CA 1
ATOM 1941 C C . ILE A 1 242 ? -17.777 6.453 4.192 1.00 91.75 242 ILE A C 1
ATOM 1943 O O . ILE A 1 242 ? -18.282 7.063 5.135 1.00 91.75 242 ILE A O 1
ATOM 1947 N N . ARG A 1 243 ? -18.393 6.334 3.014 1.00 89.94 243 ARG A N 1
ATOM 1948 C CA . ARG A 1 243 ? -19.698 6.945 2.732 1.00 89.94 243 ARG A CA 1
ATOM 1949 C C . ARG A 1 243 ? -20.778 6.399 3.653 1.00 89.94 243 ARG A C 1
ATOM 1951 O O . ARG A 1 243 ? -21.674 7.145 4.049 1.00 89.94 243 ARG A O 1
ATOM 1958 N N . PHE A 1 244 ? -20.677 5.122 4.011 1.00 91.81 244 PHE A N 1
ATOM 1959 C CA . PHE A 1 244 ? -21.564 4.482 4.968 1.00 91.81 244 PHE A CA 1
ATOM 1960 C C . PHE A 1 244 ? -21.345 4.970 6.411 1.00 91.81 244 PHE A C 1
ATOM 1962 O O . PHE A 1 244 ? -22.316 5.336 7.070 1.00 91.81 244 PHE A O 1
ATOM 1969 N N . GLU A 1 245 ? -20.105 5.002 6.904 1.00 91.69 245 GLU A N 1
ATOM 1970 C CA . GLU A 1 245 ? -19.801 5.329 8.307 1.00 91.69 245 GLU A CA 1
ATOM 1971 C C . GLU A 1 245 ? -19.864 6.831 8.608 1.00 91.69 245 GLU A C 1
ATOM 1973 O O . GLU A 1 245 ? -20.387 7.246 9.644 1.00 91.69 245 GLU A O 1
ATOM 1978 N N . PHE A 1 246 ? -19.345 7.657 7.699 1.00 86.62 246 PHE A N 1
ATOM 1979 C CA . PHE A 1 246 ? -19.184 9.097 7.909 1.00 86.62 246 PHE A CA 1
ATOM 1980 C C . PHE A 1 246 ? -20.312 9.928 7.302 1.00 86.62 246 PHE A C 1
ATOM 1982 O O . PHE A 1 246 ? -20.380 11.132 7.556 1.00 86.62 246 PHE A O 1
ATOM 1989 N N . PHE A 1 247 ? -21.191 9.318 6.497 1.00 85.50 247 PHE A N 1
ATOM 1990 C CA . PHE A 1 247 ? -22.213 10.026 5.716 1.00 85.50 247 PHE A CA 1
ATOM 1991 C C . PHE A 1 247 ? -21.622 11.170 4.872 1.00 85.50 247 PHE A C 1
ATOM 1993 O O . PHE A 1 247 ? -22.251 12.213 4.683 1.00 85.50 247 PHE A O 1
ATOM 2000 N N . ALA A 1 248 ? -20.397 10.980 4.386 1.00 79.88 248 ALA A N 1
ATOM 2001 C CA . ALA A 1 248 ? -19.632 11.953 3.623 1.00 79.88 248 ALA A CA 1
ATOM 2002 C C . ALA A 1 248 ? -18.823 11.244 2.536 1.00 79.88 248 ALA A C 1
ATOM 2004 O O . ALA A 1 248 ? -18.523 10.057 2.650 1.00 79.88 248 ALA A O 1
ATOM 2005 N N . ASN A 1 249 ? -18.454 11.978 1.489 1.00 77.38 249 ASN A N 1
ATOM 2006 C CA . ASN A 1 249 ? -17.484 11.464 0.531 1.00 77.38 249 ASN A CA 1
ATOM 2007 C C . ASN A 1 249 ? -16.096 11.421 1.168 1.00 77.38 249 ASN A C 1
ATOM 2009 O O . ASN A 1 249 ? -15.755 12.246 2.019 1.00 77.38 249 ASN A O 1
ATOM 2013 N N . GLU A 1 250 ? -15.299 10.479 0.697 1.00 83.38 250 GLU A N 1
ATOM 2014 C CA . GLU A 1 250 ? -13.899 10.364 1.033 1.00 83.38 250 GLU A CA 1
ATOM 2015 C C . GLU A 1 250 ? -13.100 11.592 0.584 1.00 83.38 250 GLU A C 1
ATOM 2017 O O . GLU A 1 250 ? -13.312 12.158 -0.494 1.00 83.38 250 GLU A O 1
ATOM 2022 N N . PHE A 1 251 ? -12.122 11.975 1.398 1.00 81.31 251 PHE A N 1
ATOM 2023 C CA . PHE A 1 251 ? -11.019 12.809 0.954 1.00 81.31 251 PHE A CA 1
ATOM 2024 C C . PHE A 1 251 ? -9.830 11.908 0.620 1.00 81.31 251 PHE A C 1
ATOM 2026 O O . PHE A 1 251 ? -9.174 11.348 1.499 1.00 81.31 251 PHE A O 1
ATOM 2033 N N . SER A 1 252 ? -9.578 11.743 -0.676 1.00 81.12 252 SER A N 1
ATOM 2034 C CA . SER A 1 252 ? -8.460 10.951 -1.180 1.00 81.12 252 SER A CA 1
ATOM 2035 C C . SER A 1 252 ? -7.189 11.784 -1.171 1.00 81.12 252 SER A C 1
ATOM 2037 O O . SER A 1 252 ? -7.073 12.723 -1.955 1.00 81.12 252 SER A O 1
ATOM 2039 N N . VAL A 1 253 ? -6.250 11.431 -0.301 1.00 81.56 253 VAL A N 1
ATOM 2040 C CA . VAL A 1 253 ? -4.936 12.057 -0.193 1.00 81.56 253 VAL A CA 1
ATOM 2041 C C . VAL A 1 253 ? -3.960 11.239 -1.021 1.00 81.56 253 VAL A C 1
ATOM 2043 O O . VAL A 1 253 ? -3.432 10.230 -0.555 1.00 81.56 253 VAL A O 1
ATOM 2046 N N . GLN A 1 254 ? -3.752 11.634 -2.274 1.00 82.44 254 GLN A N 1
ATOM 2047 C CA . GLN A 1 254 ? -2.752 10.982 -3.116 1.00 82.44 254 GLN A CA 1
ATOM 2048 C C . GLN A 1 254 ? -1.403 11.657 -2.927 1.00 82.44 254 GLN A C 1
ATOM 2050 O O . GLN A 1 254 ? -1.272 12.857 -3.182 1.00 82.44 254 GLN A O 1
ATOM 2055 N N . VAL A 1 255 ? -0.434 10.883 -2.447 1.00 81.81 255 VAL A N 1
ATOM 2056 C CA . VAL A 1 255 ? 0.921 11.330 -2.146 1.00 81.81 255 VAL A CA 1
ATOM 2057 C C . VAL A 1 255 ? 1.816 10.999 -3.332 1.00 81.81 255 VAL A C 1
ATOM 2059 O O . VAL A 1 255 ? 1.997 9.835 -3.682 1.00 81.81 255 VAL A O 1
ATOM 2062 N N . HIS A 1 256 ? 2.376 12.045 -3.927 1.00 78.06 256 HIS A N 1
ATOM 2063 C CA . HIS A 1 256 ? 3.423 11.969 -4.936 1.00 78.06 256 HIS A CA 1
ATOM 2064 C C . HIS A 1 256 ? 4.633 12.766 -4.478 1.00 78.06 256 HIS A C 1
ATOM 2066 O O . HIS A 1 256 ? 4.492 13.789 -3.803 1.00 78.06 256 HIS A O 1
ATOM 2072 N N . SER A 1 257 ? 5.811 12.353 -4.919 1.00 74.38 257 SER A N 1
ATOM 2073 C CA . SER A 1 257 ? 7.014 13.176 -4.864 1.00 74.38 257 SER A CA 1
ATOM 2074 C C . SER A 1 257 ? 7.628 13.261 -6.247 1.00 74.38 257 SER A C 1
ATOM 2076 O O . SER A 1 257 ? 7.548 12.302 -7.005 1.00 74.38 257 SER A O 1
ATOM 2078 N N . PHE A 1 258 ? 8.260 14.385 -6.567 1.00 63.47 258 PHE A N 1
ATOM 2079 C CA . PHE A 1 258 ? 9.197 14.419 -7.687 1.00 63.47 258 PHE A CA 1
ATOM 2080 C C . PHE A 1 258 ? 10.596 14.195 -7.148 1.00 63.47 258 PHE A C 1
ATOM 2082 O O . PHE A 1 258 ? 10.933 14.737 -6.093 1.00 63.47 258 PHE A O 1
ATOM 2089 N N . ASP A 1 259 ? 11.382 13.407 -7.879 1.00 59.03 259 ASP A N 1
ATOM 2090 C CA . ASP A 1 259 ? 12.721 12.986 -7.491 1.00 59.03 259 ASP A CA 1
ATOM 2091 C C . ASP A 1 259 ? 13.529 14.129 -6.872 1.00 59.03 259 ASP A C 1
ATOM 2093 O O . ASP A 1 259 ? 13.617 15.241 -7.412 1.00 59.03 259 ASP A O 1
ATOM 2097 N N . TRP A 1 260 ? 14.208 13.817 -5.774 1.00 56.97 260 TRP A N 1
ATOM 2098 C CA . TRP A 1 260 ? 15.205 14.686 -5.169 1.00 56.97 260 TRP A CA 1
ATOM 2099 C C . TRP A 1 260 ? 16.508 14.592 -5.972 1.00 56.97 260 TRP A C 1
ATOM 2101 O O . TRP A 1 260 ? 17.468 13.925 -5.592 1.00 56.97 260 TRP A O 1
ATOM 2111 N N . GLY A 1 261 ? 16.541 15.260 -7.125 1.00 52.84 261 GLY A N 1
ATOM 2112 C CA . GLY A 1 261 ? 17.674 15.190 -8.043 1.00 52.84 261 GLY A CA 1
ATOM 2113 C C . GLY A 1 261 ? 17.728 16.319 -9.068 1.00 52.84 261 GLY A C 1
ATOM 2114 O O . GLY A 1 261 ? 16.902 17.230 -9.104 1.00 52.84 261 GLY A O 1
ATOM 2115 N N . GLU A 1 262 ? 18.739 16.267 -9.937 1.00 53.91 262 GLU A N 1
ATOM 2116 C CA . GLU A 1 262 ? 18.894 17.205 -11.061 1.00 53.91 262 GLU A CA 1
ATOM 2117 C C . GLU A 1 262 ? 17.682 17.188 -12.018 1.00 53.91 262 GLU A C 1
ATOM 2119 O O . GLU A 1 262 ? 17.438 18.190 -12.693 1.00 53.91 262 GLU A O 1
ATOM 2124 N N . SER A 1 263 ? 16.916 16.088 -12.054 1.00 56.03 263 SER A N 1
ATOM 2125 C CA . SER A 1 263 ? 15.781 15.851 -12.958 1.00 56.03 263 SER A CA 1
ATOM 2126 C C . SER A 1 263 ? 14.586 16.783 -12.718 1.00 56.03 263 SER A C 1
ATOM 2128 O O . SER A 1 263 ? 13.947 17.192 -13.689 1.00 56.03 263 SER A O 1
ATOM 2130 N N . HIS A 1 264 ? 14.321 17.194 -11.470 1.00 59.38 264 HIS A N 1
ATOM 2131 C CA . HIS A 1 264 ? 13.125 17.973 -11.102 1.00 59.38 264 HIS A CA 1
ATOM 2132 C C . HIS A 1 264 ? 13.427 19.251 -10.296 1.00 59.38 264 HIS A C 1
ATOM 2134 O O . HIS A 1 264 ? 12.604 19.732 -9.514 1.00 59.38 264 HIS A O 1
ATOM 2140 N N . LYS A 1 265 ? 14.597 19.871 -10.518 1.00 57.12 265 LYS A N 1
ATOM 2141 C CA . LYS A 1 265 ? 14.975 21.141 -9.867 1.00 57.12 265 LYS A CA 1
ATOM 2142 C C . LYS A 1 265 ? 13.882 22.214 -9.990 1.00 57.12 265 LYS A C 1
ATOM 2144 O O . LYS A 1 265 ? 13.561 22.667 -11.088 1.00 57.12 265 LYS A O 1
ATOM 2149 N N . GLY A 1 266 ? 13.385 22.683 -8.844 1.00 53.59 266 GLY A N 1
ATOM 2150 C CA . GLY A 1 266 ? 12.399 23.767 -8.745 1.00 53.59 266 GLY A CA 1
ATOM 2151 C C . GLY A 1 266 ? 10.935 23.319 -8.668 1.00 53.59 266 GLY A C 1
ATOM 2152 O O . GLY A 1 266 ? 10.062 24.182 -8.582 1.00 53.59 266 GLY A O 1
ATOM 2153 N N . TYR A 1 267 ? 10.663 22.011 -8.683 1.00 47.28 267 TYR A N 1
ATOM 2154 C CA . TYR A 1 267 ? 9.350 21.450 -8.359 1.00 47.28 267 TYR A CA 1
ATOM 2155 C C . TYR A 1 267 ? 9.176 21.373 -6.834 1.00 47.28 267 TYR A C 1
ATOM 2157 O O . TYR A 1 267 ? 10.155 21.412 -6.092 1.00 47.28 267 TYR A O 1
ATOM 2165 N N . ALA A 1 268 ? 7.929 21.320 -6.357 1.00 50.09 268 ALA A N 1
ATOM 2166 C CA . ALA A 1 268 ? 7.666 21.031 -4.949 1.00 50.09 268 ALA A CA 1
ATOM 2167 C C . ALA A 1 268 ? 7.976 19.554 -4.673 1.00 50.09 268 ALA A C 1
ATOM 2169 O O . ALA A 1 268 ? 7.528 18.698 -5.432 1.00 50.09 268 ALA A O 1
ATOM 2170 N N . ASP A 1 269 ? 8.692 19.279 -3.581 1.00 51.62 269 ASP A N 1
ATOM 2171 C CA . ASP A 1 269 ? 9.158 17.934 -3.204 1.00 51.62 269 ASP A CA 1
ATOM 2172 C C . ASP A 1 269 ? 8.014 16.924 -3.033 1.00 51.62 269 ASP A C 1
ATOM 2174 O O . ASP A 1 269 ? 8.208 15.721 -3.172 1.00 51.62 269 ASP A O 1
ATOM 2178 N N . VAL A 1 270 ? 6.816 17.426 -2.725 1.00 58.50 270 VAL A N 1
ATOM 2179 C CA . VAL A 1 270 ? 5.614 16.644 -2.460 1.00 58.50 270 VAL A CA 1
ATOM 2180 C C . VAL A 1 270 ? 4.423 17.295 -3.151 1.00 58.50 270 VAL A C 1
ATOM 2182 O O . VAL A 1 270 ? 4.158 18.487 -2.970 1.00 58.50 270 VAL A O 1
ATOM 2185 N N . GLN A 1 271 ? 3.654 16.493 -3.882 1.00 56.56 271 GLN A N 1
ATOM 2186 C CA . GLN A 1 271 ? 2.312 16.842 -4.320 1.00 56.56 271 GLN A CA 1
ATOM 2187 C C . GLN A 1 271 ? 1.292 16.000 -3.566 1.00 56.56 271 GLN A C 1
ATOM 2189 O O . GLN A 1 271 ? 1.275 14.777 -3.662 1.00 56.56 271 GLN A O 1
ATOM 2194 N N . ILE A 1 272 ? 0.417 16.692 -2.843 1.00 58.12 272 ILE A N 1
ATOM 2195 C CA . ILE A 1 272 ? -0.795 16.117 -2.273 1.00 58.12 272 ILE A CA 1
ATOM 2196 C C . ILE A 1 272 ? -1.961 16.643 -3.102 1.00 58.12 272 ILE A C 1
ATOM 2198 O O . ILE A 1 272 ? -2.204 17.852 -3.138 1.00 58.12 272 ILE A O 1
ATOM 2202 N N . SER A 1 273 ? -2.661 15.749 -3.797 1.00 53.50 273 SER A N 1
ATOM 2203 C CA . SER A 1 273 ? -3.848 16.109 -4.576 1.00 53.50 273 SER A CA 1
ATOM 2204 C C . SER A 1 273 ? -5.116 15.561 -3.928 1.00 53.50 273 SER A C 1
ATOM 2206 O O . SER A 1 273 ? -5.096 14.499 -3.309 1.00 53.50 273 SER A O 1
ATOM 2208 N N . GLY A 1 274 ? -6.207 16.324 -4.041 1.00 41.38 274 GLY A N 1
ATOM 2209 C CA . GLY A 1 274 ? -7.539 15.918 -3.609 1.00 41.38 274 GLY A CA 1
ATOM 2210 C C . GLY A 1 274 ? -8.441 15.671 -4.813 1.00 41.38 274 GLY A C 1
ATOM 2211 O O . GLY A 1 274 ? -8.870 16.630 -5.457 1.00 41.38 274 GLY A O 1
ATOM 2212 N N . GLY A 1 275 ? -8.759 14.405 -5.088 1.00 40.91 275 GLY A N 1
ATOM 2213 C CA . GLY A 1 275 ? -9.884 14.023 -5.945 1.00 40.91 275 GLY A CA 1
ATOM 2214 C C . GLY A 1 275 ? -9.636 12.855 -6.904 1.00 40.91 275 GLY A C 1
ATOM 2215 O O . GLY A 1 275 ? -8.548 12.683 -7.439 1.00 40.91 275 GLY A O 1
ATOM 2216 N N . HIS A 1 276 ? -10.713 12.119 -7.189 1.00 36.41 276 HIS A N 1
ATOM 2217 C CA . HIS A 1 276 ? -10.890 11.280 -8.377 1.00 36.41 276 HIS A CA 1
ATOM 2218 C C . HIS A 1 276 ? -12.156 11.761 -9.111 1.00 36.41 276 HIS A C 1
ATOM 2220 O O . HIS A 1 276 ? -13.130 12.154 -8.466 1.00 36.41 276 HIS A O 1
ATOM 2226 N N . SER A 1 277 ? -12.167 11.780 -10.450 1.00 29.84 277 SER A N 1
ATOM 2227 C CA . SER A 1 277 ? -13.334 12.230 -11.228 1.00 29.84 277 SER A CA 1
ATOM 2228 C C . SER A 1 277 ? -13.906 11.145 -12.137 1.00 29.84 277 SER A C 1
ATOM 2230 O O . SER A 1 277 ? -13.367 10.883 -13.204 1.00 29.84 277 SER A O 1
ATOM 2232 N N . ALA A 1 278 ? -15.095 10.656 -11.765 1.00 26.55 278 ALA A N 1
ATOM 2233 C CA . ALA A 1 278 ? -16.235 10.488 -12.669 1.00 26.55 278 ALA A CA 1
ATOM 2234 C C . ALA A 1 278 ? -17.563 10.474 -11.873 1.00 26.55 278 ALA A C 1
ATOM 2236 O O . ALA A 1 278 ? -18.017 9.441 -11.400 1.00 26.55 278 ALA A O 1
ATOM 2237 N N . GLY A 1 279 ? -18.225 11.634 -11.760 1.00 29.58 279 GLY A N 1
ATOM 2238 C CA . GLY A 1 279 ? -19.692 11.670 -11.644 1.00 29.58 279 GLY A CA 1
ATOM 2239 C C . GLY A 1 279 ? -20.368 11.809 -10.271 1.00 29.58 279 GLY A C 1
ATOM 2240 O O . GLY A 1 279 ? -21.586 11.655 -10.230 1.00 29.58 279 GLY A O 1
ATOM 2241 N N . ALA A 1 280 ? -19.681 12.163 -9.180 1.00 29.17 280 ALA A N 1
ATOM 2242 C CA . ALA A 1 280 ? -20.344 12.455 -7.900 1.00 29.17 280 ALA A CA 1
ATOM 2243 C C . ALA A 1 280 ? -20.232 13.941 -7.521 1.00 29.17 280 ALA A C 1
ATOM 2245 O O . ALA A 1 280 ? -19.145 14.505 -7.416 1.00 29.17 280 ALA A O 1
ATOM 2246 N N . THR A 1 281 ? -21.379 14.593 -7.328 1.00 30.11 281 THR A N 1
ATOM 2247 C CA . THR A 1 281 ? -21.479 15.944 -6.764 1.00 30.11 281 THR A CA 1
ATOM 2248 C C . THR A 1 281 ? -20.996 15.931 -5.314 1.00 30.11 281 THR A C 1
ATOM 2250 O O . THR A 1 281 ? -21.529 15.184 -4.495 1.00 30.11 281 THR A O 1
ATOM 2253 N N . CYS A 1 282 ? -19.989 16.746 -5.010 1.00 30.44 282 CYS A N 1
ATOM 2254 C CA . CYS A 1 282 ? -19.379 16.862 -3.693 1.00 30.44 282 CYS A CA 1
ATOM 2255 C C . CYS A 1 282 ? -20.323 17.507 -2.662 1.00 30.44 282 CYS A C 1
ATOM 2257 O O . CYS A 1 282 ? -20.891 18.571 -2.912 1.00 30.44 282 CYS A O 1
ATOM 2259 N N . ASP A 1 283 ? -20.442 16.888 -1.485 1.00 33.25 283 ASP A N 1
ATOM 2260 C CA . ASP A 1 283 ? -20.739 17.599 -0.239 1.00 33.25 283 ASP A CA 1
ATOM 2261 C C . ASP A 1 283 ? -19.400 17.851 0.477 1.00 33.25 283 ASP A C 1
ATOM 2263 O O . ASP A 1 283 ? -18.548 16.966 0.555 1.00 33.25 283 ASP A O 1
ATOM 2267 N N . THR A 1 284 ? -19.162 19.096 0.885 1.00 39.97 284 THR A N 1
ATOM 2268 C CA . THR A 1 284 ? -17.833 19.689 1.130 1.00 39.97 284 THR A CA 1
ATOM 2269 C C . THR A 1 284 ? -17.566 19.935 2.616 1.00 39.97 284 THR A C 1
ATOM 2271 O O . THR A 1 284 ? -17.131 21.024 3.000 1.00 39.97 284 THR A O 1
ATOM 2274 N N . THR A 1 285 ? -17.892 18.990 3.497 1.00 36.53 285 THR A N 1
ATOM 2275 C CA . THR A 1 285 ? -17.856 19.265 4.944 1.00 36.53 285 THR A CA 1
ATOM 2276 C C . THR A 1 285 ? -16.502 19.083 5.632 1.00 36.53 285 THR A C 1
ATOM 2278 O O . THR A 1 285 ? -16.404 19.492 6.788 1.00 36.53 285 THR A O 1
ATOM 2281 N N . PHE A 1 286 ? -15.449 18.618 4.950 1.00 40.94 286 PHE A N 1
ATOM 2282 C CA . PHE A 1 286 ? -14.054 18.743 5.402 1.00 40.94 286 PHE A CA 1
ATOM 2283 C C . PHE A 1 286 ? -13.084 18.479 4.234 1.00 40.94 286 PHE A C 1
ATOM 2285 O O . PHE A 1 286 ? -13.075 17.381 3.691 1.00 40.94 286 PHE A O 1
ATOM 2292 N N . SER A 1 287 ? -12.277 19.456 3.817 1.00 52.62 287 SER A N 1
ATOM 2293 C CA . SER A 1 287 ? -11.129 19.210 2.935 1.00 52.62 287 SER A CA 1
ATOM 2294 C C . SER A 1 287 ? -9.940 20.061 3.362 1.00 52.62 287 SER A C 1
ATOM 2296 O O . SER A 1 287 ? -9.881 21.259 3.128 1.00 52.62 287 SER A O 1
ATOM 2298 N N . GLY A 1 288 ? -8.980 19.465 4.057 1.00 51.88 288 GLY A N 1
ATOM 2299 C CA . GLY A 1 288 ? -7.717 20.128 4.366 1.00 51.88 288 GLY A CA 1
ATOM 2300 C C . GLY A 1 288 ? -6.575 19.589 3.519 1.00 51.88 288 GLY A C 1
ATOM 2301 O O . GLY A 1 288 ? -6.677 18.490 2.991 1.00 51.88 288 GLY A O 1
ATOM 2302 N N . PHE A 1 289 ? -5.476 20.326 3.396 1.00 58.84 289 PHE A N 1
ATOM 2303 C CA . PHE A 1 289 ? -4.214 19.745 2.941 1.00 58.84 289 PHE A CA 1
ATOM 2304 C C . PHE A 1 289 ? -3.079 20.222 3.839 1.00 58.84 289 PHE A C 1
ATOM 2306 O O . PHE A 1 289 ? -3.035 21.385 4.248 1.00 58.84 289 PHE A O 1
ATOM 2313 N N . ASN A 1 290 ? -2.172 19.305 4.149 1.00 60.62 290 ASN A N 1
ATOM 2314 C CA . ASN A 1 290 ? -0.966 19.597 4.901 1.00 60.62 290 ASN A CA 1
ATOM 2315 C C . ASN A 1 290 ? 0.202 19.742 3.931 1.00 60.62 290 ASN A C 1
ATOM 2317 O O . ASN A 1 290 ? 0.330 18.981 2.975 1.00 60.62 290 ASN A O 1
ATOM 2321 N N . LEU A 1 291 ? 1.048 20.732 4.187 1.00 60.25 291 LEU A N 1
ATOM 2322 C CA . LEU A 1 291 ? 2.326 20.896 3.524 1.00 60.25 291 LEU A CA 1
ATOM 2323 C C . LEU A 1 291 ? 3.417 20.408 4.467 1.00 60.25 291 LEU A C 1
ATOM 2325 O O . LEU A 1 291 ? 3.584 20.942 5.565 1.00 60.25 291 LEU A O 1
ATOM 2329 N N . TYR A 1 292 ? 4.181 19.428 4.008 1.00 63.22 292 TYR A N 1
ATOM 2330 C CA . TYR A 1 292 ? 5.306 18.874 4.743 1.00 63.22 292 TYR A CA 1
ATOM 2331 C C . TYR A 1 292 ? 6.623 19.306 4.106 1.00 63.22 292 TYR A C 1
ATOM 2333 O O . TYR A 1 292 ? 6.733 19.411 2.885 1.00 63.22 292 TYR A O 1
ATOM 2341 N N . ARG A 1 293 ? 7.630 19.537 4.944 1.00 63.00 293 ARG A N 1
ATOM 2342 C CA . ARG A 1 293 ? 9.029 19.675 4.542 1.00 63.00 293 ARG A CA 1
ATOM 2343 C C . ARG A 1 293 ? 9.770 18.437 5.001 1.00 63.00 293 ARG A C 1
ATOM 2345 O O . ARG A 1 293 ? 9.728 18.101 6.180 1.00 63.00 293 ARG A O 1
ATOM 2352 N N . LYS A 1 294 ? 10.489 17.802 4.085 1.00 64.19 294 LYS A N 1
ATOM 2353 C CA . LYS A 1 294 ? 11.407 16.718 4.422 1.00 64.19 294 LYS A CA 1
ATOM 2354 C C . LYS A 1 294 ? 12.533 17.246 5.320 1.00 64.19 294 LYS A C 1
ATOM 2356 O O . LYS A 1 294 ? 13.160 18.254 4.991 1.00 64.19 294 LYS A O 1
ATOM 2361 N N . THR A 1 295 ? 12.774 16.583 6.447 1.00 68.81 295 THR A N 1
ATOM 2362 C CA . THR A 1 295 ? 13.918 16.854 7.337 1.00 68.81 295 THR A CA 1
ATOM 2363 C C . THR A 1 295 ? 14.959 15.742 7.276 1.00 68.81 295 THR A C 1
ATOM 2365 O O . THR A 1 295 ? 16.138 16.025 7.465 1.00 68.81 295 THR A O 1
ATOM 2368 N N . ASP A 1 296 ? 14.523 14.518 6.972 1.00 66.12 296 ASP A N 1
ATOM 2369 C CA . ASP A 1 296 ? 15.343 13.327 6.731 1.00 66.12 296 ASP A CA 1
ATOM 2370 C C . ASP A 1 296 ? 14.622 12.393 5.734 1.00 66.12 296 ASP A C 1
ATOM 2372 O O . ASP A 1 296 ? 13.486 12.662 5.355 1.00 66.12 296 ASP A O 1
ATOM 2376 N N . GLU A 1 297 ? 15.247 11.307 5.282 1.00 64.75 297 GLU A N 1
ATOM 2377 C CA . GLU A 1 297 ? 14.670 10.282 4.392 1.00 64.75 297 GLU A CA 1
ATOM 2378 C C . GLU A 1 297 ? 13.326 9.755 4.875 1.00 64.75 297 GLU A C 1
ATOM 2380 O O . GLU A 1 297 ? 12.385 9.654 4.089 1.00 64.75 297 GLU A O 1
ATOM 2385 N N . THR A 1 298 ? 13.223 9.521 6.178 1.00 71.75 298 THR A N 1
ATOM 2386 C CA . THR A 1 298 ? 12.030 8.972 6.819 1.00 71.75 298 THR A CA 1
ATOM 2387 C C . THR A 1 298 ? 11.310 9.973 7.723 1.00 71.75 298 THR A C 1
ATOM 2389 O O . THR A 1 298 ? 10.266 9.649 8.288 1.00 71.75 298 THR A O 1
ATOM 2392 N N . GLU A 1 299 ? 11.834 11.197 7.848 1.00 71.81 299 GLU A N 1
ATOM 2393 C CA . GLU A 1 299 ? 11.322 12.216 8.766 1.00 71.81 299 GLU A CA 1
ATOM 2394 C C . GLU A 1 299 ? 10.891 13.479 8.025 1.00 71.81 299 GLU A C 1
ATOM 2396 O O . GLU A 1 299 ? 11.614 14.045 7.198 1.00 71.81 299 GLU A O 1
ATOM 2401 N N . PHE A 1 300 ? 9.711 13.976 8.385 1.00 73.69 300 PHE A N 1
ATOM 2402 C CA . PHE A 1 300 ? 9.133 15.172 7.790 1.00 73.69 300 PHE A CA 1
ATOM 2403 C C . PHE A 1 300 ? 8.539 16.066 8.873 1.00 73.69 300 PHE A C 1
ATOM 2405 O O . PHE A 1 300 ? 7.979 15.611 9.871 1.00 73.69 300 PHE A O 1
ATOM 2412 N N . GLU A 1 301 ? 8.598 17.365 8.634 1.00 67.69 301 GLU A N 1
ATOM 2413 C CA . GLU A 1 301 ? 8.044 18.400 9.491 1.00 67.69 301 GLU A CA 1
ATOM 2414 C C . GLU A 1 301 ? 6.806 19.006 8.827 1.00 67.69 301 GLU A C 1
ATOM 2416 O O . GLU A 1 301 ? 6.836 19.376 7.651 1.00 67.69 301 GLU A O 1
ATOM 2421 N N . LEU A 1 302 ? 5.709 19.132 9.576 1.00 66.81 302 LEU A N 1
ATOM 2422 C CA . LEU A 1 302 ? 4.536 19.877 9.123 1.00 66.81 302 LEU A CA 1
ATOM 2423 C C . LEU A 1 302 ? 4.875 21.373 9.075 1.00 66.81 302 LEU A C 1
ATOM 2425 O O . LEU A 1 302 ? 5.165 21.978 10.105 1.00 66.81 302 LEU A O 1
ATOM 2429 N N . ILE A 1 303 ? 4.806 21.971 7.888 1.00 66.00 303 ILE A N 1
ATOM 2430 C CA . ILE A 1 303 ? 5.071 23.399 7.675 1.00 66.00 303 ILE A CA 1
ATOM 2431 C C . ILE A 1 303 ? 3.797 24.216 7.774 1.00 66.00 303 ILE A C 1
ATOM 2433 O O . ILE A 1 303 ? 3.774 25.268 8.410 1.00 66.00 303 ILE A O 1
ATOM 2437 N N . GLU A 1 304 ? 2.740 23.741 7.127 1.00 59.91 304 GLU A N 1
ATOM 2438 C CA . GLU A 1 304 ? 1.475 24.451 7.073 1.00 59.91 304 GLU A CA 1
ATOM 2439 C C . GLU A 1 304 ? 0.326 23.457 6.967 1.00 59.91 304 GLU A C 1
ATOM 2441 O O . GLU A 1 304 ? 0.452 22.405 6.346 1.00 59.91 304 GLU A O 1
ATOM 2446 N N . SER A 1 305 ? -0.805 23.801 7.572 1.00 60.00 305 SER A N 1
ATOM 2447 C CA . SER A 1 305 ? -2.043 23.046 7.448 1.00 60.00 305 SER A CA 1
ATOM 2448 C C . SER A 1 305 ? -3.131 23.991 6.979 1.00 60.00 305 SER A C 1
ATOM 2450 O O . SER A 1 305 ? -3.372 25.040 7.582 1.00 60.00 305 SER A O 1
ATOM 2452 N N . TRP A 1 306 ? -3.784 23.616 5.891 1.00 57.72 306 TRP A N 1
ATOM 2453 C CA . TRP A 1 306 ? -4.929 24.320 5.354 1.00 57.72 306 TRP A CA 1
ATOM 2454 C C . TRP A 1 306 ? -6.168 23.506 5.663 1.00 57.72 306 TRP A C 1
ATOM 2456 O O . TRP A 1 306 ? -6.201 22.309 5.412 1.00 57.72 306 TRP A O 1
ATOM 2466 N N . GLN A 1 307 ? -7.208 24.158 6.166 1.00 55.00 307 GLN A N 1
ATOM 2467 C CA . GLN A 1 307 ? -8.546 23.588 6.244 1.00 55.00 307 GLN A CA 1
ATOM 2468 C C . GLN A 1 307 ? -9.419 24.338 5.243 1.00 55.00 307 GLN A C 1
ATOM 2470 O O . GLN A 1 307 ? -9.481 25.570 5.281 1.00 55.00 307 GLN A O 1
ATOM 2475 N N . SER A 1 308 ? -10.138 23.638 4.367 1.00 50.25 308 SER A N 1
ATOM 2476 C CA . SER A 1 308 ? -11.247 24.251 3.645 1.00 50.25 308 SER A CA 1
ATOM 2477 C C . SER A 1 308 ? -12.265 24.663 4.699 1.00 50.25 308 SER A C 1
ATOM 2479 O O . SER A 1 308 ? -12.862 23.830 5.386 1.00 50.25 308 SER A O 1
ATOM 2481 N N . SER A 1 309 ? -12.442 25.963 4.876 1.00 43.47 309 SER A N 1
ATOM 2482 C CA . SER A 1 309 ? -13.365 26.496 5.863 1.00 43.47 309 SER A CA 1
ATOM 2483 C C . SER A 1 309 ? -14.786 25.972 5.628 1.00 43.47 309 SER A C 1
ATOM 2485 O O . SER A 1 309 ? -15.376 26.228 4.574 1.00 43.47 309 SER A O 1
ATOM 2487 N N . GLN A 1 310 ? -15.400 25.367 6.645 1.00 42.72 310 GLN A N 1
ATOM 2488 C CA . GLN A 1 310 ? -16.856 25.342 6.729 1.00 42.72 310 GLN A CA 1
ATOM 2489 C C . GLN A 1 310 ? -17.364 26.773 6.972 1.00 42.72 310 GLN A C 1
ATOM 2491 O O . GLN A 1 310 ? -17.317 27.259 8.100 1.00 42.72 310 GLN A O 1
ATOM 2496 N N . ARG A 1 311 ? -17.852 27.454 5.922 1.00 34.50 311 ARG A N 1
ATOM 2497 C CA . ARG A 1 311 ? -19.012 28.378 5.938 1.00 34.50 311 ARG A CA 1
ATOM 2498 C C . ARG A 1 311 ? -19.189 29.078 4.584 1.00 34.50 311 ARG A C 1
ATOM 2500 O O . ARG A 1 311 ? -18.615 30.130 4.330 1.00 34.50 311 ARG A O 1
ATOM 2507 N N . TRP A 1 312 ? -20.142 28.591 3.794 1.00 33.72 312 TRP A N 1
ATOM 2508 C CA . TRP A 1 312 ? -20.998 29.475 2.997 1.00 33.72 312 TRP A CA 1
ATOM 2509 C C . TRP A 1 312 ? -22.469 29.124 3.259 1.00 33.72 312 TRP A C 1
ATOM 2511 O O . TRP A 1 312 ? -23.173 28.554 2.435 1.00 33.72 312 TRP A O 1
ATOM 2521 N N . ARG A 1 313 ? -22.942 29.447 4.471 1.00 36.22 313 ARG A N 1
ATOM 2522 C CA . ARG A 1 313 ? -24.369 29.677 4.742 1.00 36.22 313 ARG A CA 1
ATOM 2523 C C . ARG A 1 313 ? -24.536 31.178 4.958 1.00 36.22 313 ARG A C 1
ATOM 2525 O O . ARG A 1 313 ? -24.059 31.712 5.954 1.00 36.22 313 ARG A O 1
ATOM 2532 N N . GLY A 1 314 ? -25.116 31.852 3.969 1.00 41.22 314 GLY A N 1
ATOM 2533 C CA . GLY A 1 314 ? -25.212 33.308 3.917 1.00 41.22 314 GLY A CA 1
ATOM 2534 C C . GLY A 1 314 ? -26.290 33.925 4.810 1.00 41.22 314 GLY A C 1
ATOM 2535 O O . GLY A 1 314 ? -27.278 33.277 5.128 1.00 41.22 314 GLY A O 1
ATOM 2536 N N . GLN A 1 315 ? -26.092 35.206 5.129 1.00 34.94 315 GLN A N 1
ATOM 2537 C CA . GLN A 1 315 ? -27.063 36.307 5.268 1.00 34.94 315 GLN A CA 1
ATOM 2538 C C . GLN A 1 315 ? -26.221 37.580 4.999 1.00 34.94 315 GLN A C 1
ATOM 2540 O O . GLN A 1 315 ? -25.085 37.655 5.442 1.00 34.94 315 GLN A O 1
ATOM 2545 N N . GLY A 1 316 ? -26.583 38.545 4.158 1.00 40.06 316 GLY A N 1
ATOM 2546 C CA . GLY A 1 316 ? -27.835 39.276 4.208 1.00 40.06 316 GLY A CA 1
ATOM 2547 C C . GLY A 1 316 ? -27.681 40.574 5.009 1.00 40.06 316 GLY A C 1
ATOM 2548 O O . GLY A 1 316 ? -28.455 40.770 5.926 1.00 40.06 316 GLY A O 1
ATOM 2549 N N . GLU A 1 317 ? -26.740 41.463 4.664 1.00 38.31 317 GLU A N 1
ATOM 2550 C CA . GLU A 1 317 ? -26.791 42.879 5.071 1.00 38.31 317 GLU A CA 1
ATOM 2551 C C . GLU A 1 317 ? -26.396 43.782 3.891 1.00 38.31 317 GLU A C 1
ATOM 2553 O O . GLU A 1 317 ? -25.239 44.140 3.687 1.00 38.31 317 GLU A O 1
ATOM 2558 N N . ARG A 1 318 ? -27.394 44.154 3.080 1.00 38.47 318 ARG A N 1
ATOM 2559 C CA . ARG A 1 318 ? -27.416 45.463 2.417 1.00 38.47 318 ARG A CA 1
ATOM 2560 C C . ARG A 1 318 ? -28.391 46.335 3.198 1.00 38.47 318 ARG A C 1
ATOM 2562 O O . ARG A 1 318 ? -29.577 46.379 2.888 1.00 38.47 318 ARG A O 1
ATOM 2569 N N . GLY A 1 319 ? -27.878 46.956 4.252 1.00 41.19 319 GLY A N 1
ATOM 2570 C CA . GLY A 1 319 ? -28.429 48.170 4.837 1.00 41.19 319 GLY A CA 1
ATOM 2571 C C . GLY A 1 319 ? -27.449 49.298 4.535 1.00 41.19 319 GLY A C 1
ATOM 2572 O O . GLY A 1 319 ? -26.337 49.288 5.056 1.00 41.19 319 GLY A O 1
ATOM 2573 N N . GLY A 1 320 ? -27.852 50.206 3.646 1.00 33.62 320 GLY A N 1
ATOM 2574 C CA . GLY A 1 320 ? -27.047 51.291 3.082 1.00 33.62 320 GLY A CA 1
ATOM 2575 C C . GLY A 1 320 ? -27.543 51.638 1.693 1.00 33.62 320 GLY A C 1
ATOM 2576 O O . GLY A 1 320 ? -27.167 50.910 0.751 1.00 33.62 320 GLY A O 1
#

pLDDT: mean 83.25, std 18.82, range [26.55, 98.81]

Sequence (320 aa):
MKKIVILCIFVFISTLLLAVIEETESLKGFLYGEAPGCEYDNWMSHIAEGLASPGYNSYAPWDRQLDGFGNYEIPQGDTLVFWGRIVDEFLSGQLDAAQDSIDAHSFPYQVVIFNDTDSGRTFHMLREIPNMEYYDNNDTPDFNDDEFGAFDYAWGLYIYNLEGTNPHITTAVHPCDDYVIVPLAHKVFIDHDSKFLLISGTGREVTWTNIGNYSNSKSTCDPSRVEDHVFNVCYQKFCDLIRFEFFANEFSVQVHSFDWGESHKGYADVQISGGHSAGATCDTTFSGFNLYRKTDETEFELIESWQSSQRWRGQGERGG

Radius of gyration: 21.74 Å; Cα contacts (8 Å, |Δi|>4): 638; chains: 1; bounding box: 58×95×58 Å